Protein AF-A0A8J8MHH8-F1 (afdb_monomer)

Secondary structure (DSSP, 8-state):
--HHHHHHHHHHHHHHHHHHHHHHHHHHHHHHHHHHHHHHHHHHH-BGGGT--SSS-HHHHHHHHHHHHHHHTT--BSS-B---GGGGHHHHHHHHHHTTTTTTT----HHHHHHHHHHHHHHHHHHHHHHTT--EEEETTEEEB---HHHHHHHHHHHHHHHHHHHHHSPPSS---HHHHHHHHHHHHHHHHHHHHHHHHHHHH-GGGTT-HHHHHHHHHHHHHHHHHHHHHHHTTPPEEE-HHHHHHHHHTT--TT-GGGHHHHHHHHHHHHHHHHHHHHTS--STTHHHHHHHHHHHHHHHHHHHHHHH-EEEEEETTTEEEEEEES-HHHHHHHHHHHHHHHHHHHHHHHHHHHHHT-

Sequence (362 aa):
MNKKNNGVWVDGIQSALVAFLIMLGISLVLSIAINFSIYERFNELMSGTLGDYKGANISSILKITIMIFNMSLFNAVGELRLGIIALAAVPGIALWISNKRVNDNGILNIYKLKVYGITAIVLAILQFLISFITKGELVEGLNINFASLRNGISTMIIIYLLQLFVLMNTKSKGKTFDGIKAFRHTYRTLAIIGAVIGILAMVFGLQSLHDEIILLLFVIIFALPNVVVYSFYYMSGLTMAFNEELRGGLNYLGIDPTFQNMVYVRYGAVLVFVIVLVIFTLRMKKDDYFYINTFIYSVVTGIFFGVLGYCSSIYMTNIPAVGNIEFRVSHYFLSGFIPFAGIWLIAIIYYFVKRMKTIIQQ

Nearest PDB structures (foldseek):
  8u5q-assembly1_C  TM=2.136E-01  e=4.762E-01  Homo sapiens
  8u5c-assembly1_F  TM=2.080E-01  e=4.272E+00  Homo sapiens

Structure (mmCIF, N/CA/C/O backbone):
data_AF-A0A8J8MHH8-F1
#
_entry.id   AF-A0A8J8MHH8-F1
#
loop_
_atom_site.group_PDB
_atom_site.id
_atom_site.type_symbol
_atom_site.label_atom_id
_atom_site.label_alt_id
_atom_site.label_comp_id
_atom_site.label_asym_id
_atom_site.label_entity_id
_atom_site.label_seq_id
_atom_site.pdbx_PDB_ins_code
_atom_site.Cartn_x
_atom_site.Cartn_y
_atom_site.Cartn_z
_atom_site.occupancy
_atom_site.B_iso_or_equiv
_atom_site.auth_seq_id
_atom_site.auth_comp_id
_atom_site.auth_asym_id
_atom_site.auth_atom_id
_atom_site.pdbx_PDB_model_num
ATOM 1 N N . MET A 1 1 ? 19.729 13.449 31.110 1.00 42.78 1 MET A N 1
ATOM 2 C CA . MET A 1 1 ? 19.474 12.905 29.752 1.00 42.78 1 MET A CA 1
ATOM 3 C C . MET A 1 1 ? 18.677 11.610 29.859 1.00 42.78 1 MET A C 1
ATOM 5 O O . MET A 1 1 ? 19.026 10.741 30.644 1.00 42.78 1 MET A O 1
ATOM 9 N N . ASN A 1 2 ? 17.542 11.528 29.166 1.00 41.50 2 ASN A N 1
ATOM 10 C CA . ASN A 1 2 ? 16.430 10.638 29.508 1.00 41.50 2 ASN A CA 1
ATOM 11 C C . ASN A 1 2 ? 16.587 9.238 28.861 1.00 41.50 2 ASN A C 1
ATOM 13 O O . ASN A 1 2 ? 16.365 9.096 27.658 1.00 41.50 2 ASN A O 1
ATOM 17 N N . LYS A 1 3 ? 16.941 8.201 29.645 1.00 49.38 3 LYS A N 1
ATOM 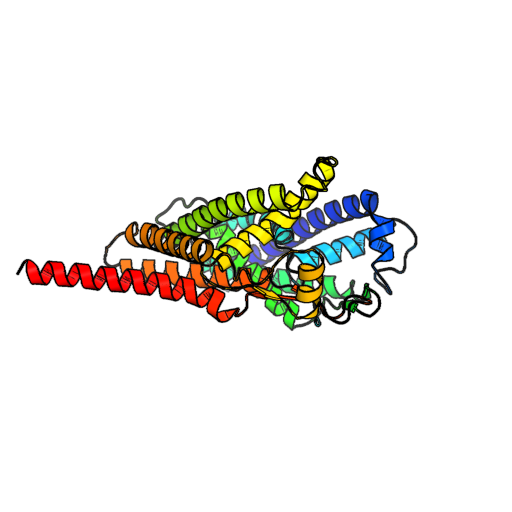18 C CA . LYS A 1 3 ? 17.193 6.804 29.191 1.00 49.38 3 LYS A CA 1
ATOM 19 C C . LYS A 1 3 ? 16.107 6.230 28.262 1.00 49.38 3 LYS A C 1
ATOM 21 O O . LYS A 1 3 ? 16.411 5.428 27.387 1.00 49.38 3 LYS A O 1
ATOM 26 N N . LYS A 1 4 ? 14.850 6.664 28.416 1.00 55.50 4 LYS A N 1
ATOM 27 C CA . LYS A 1 4 ? 13.703 6.193 27.619 1.00 55.50 4 LYS A CA 1
ATOM 28 C C . LYS A 1 4 ? 13.678 6.738 26.182 1.00 55.50 4 LYS A C 1
ATOM 30 O O . LYS A 1 4 ? 13.173 6.056 25.298 1.00 55.50 4 LYS A O 1
ATOM 35 N N . ASN A 1 5 ? 14.231 7.932 25.938 1.00 57.47 5 ASN A N 1
ATOM 36 C CA . ASN A 1 5 ? 14.318 8.509 24.589 1.00 57.47 5 ASN A CA 1
ATOM 37 C C . ASN A 1 5 ? 15.441 7.866 23.769 1.00 57.47 5 ASN A C 1
ATOM 39 O O . ASN A 1 5 ? 15.248 7.636 22.580 1.00 57.47 5 ASN A O 1
ATOM 43 N N . ASN A 1 6 ? 16.571 7.512 24.392 1.00 67.69 6 ASN A N 1
ATOM 44 C CA . ASN A 1 6 ? 17.679 6.858 23.687 1.00 67.69 6 ASN A CA 1
ATOM 45 C C . ASN A 1 6 ? 17.259 5.505 23.091 1.00 67.69 6 ASN A C 1
ATOM 47 O O . ASN A 1 6 ? 17.650 5.192 21.973 1.00 67.69 6 ASN A O 1
ATOM 51 N N . GLY A 1 7 ? 16.392 4.753 23.778 1.00 81.38 7 GLY A N 1
ATOM 52 C CA . GLY A 1 7 ? 15.859 3.491 23.254 1.00 81.38 7 GLY A CA 1
ATOM 53 C C . GLY A 1 7 ? 14.978 3.645 22.008 1.00 81.38 7 GLY A C 1
ATOM 54 O O . GLY A 1 7 ? 14.895 2.720 21.218 1.00 81.38 7 GLY A O 1
ATOM 55 N N . VAL A 1 8 ? 14.331 4.797 21.789 1.00 86.56 8 VAL A N 1
ATOM 56 C CA . VAL A 1 8 ? 13.531 5.035 20.567 1.00 86.56 8 VAL A CA 1
ATOM 57 C C . VAL A 1 8 ? 14.451 5.218 19.356 1.00 86.56 8 VAL A C 1
ATOM 59 O O . VAL A 1 8 ? 14.192 4.669 18.287 1.00 86.56 8 VAL A O 1
ATOM 62 N N . TRP A 1 9 ? 15.526 5.992 19.531 1.00 89.00 9 TRP A N 1
ATOM 63 C CA . TRP A 1 9 ? 16.505 6.268 18.479 1.00 89.00 9 TRP A CA 1
ATOM 64 C C . TRP A 1 9 ? 17.287 5.021 18.089 1.00 89.00 9 TRP A C 1
ATOM 66 O O . TRP A 1 9 ? 17.391 4.728 16.902 1.00 89.00 9 TRP A O 1
ATOM 76 N N . VAL A 1 10 ? 17.792 4.279 19.078 1.00 89.62 10 VAL A N 1
ATOM 77 C CA . VAL A 1 10 ? 18.558 3.050 18.840 1.00 89.62 10 VAL A CA 1
ATOM 78 C C . VAL A 1 10 ? 17.706 2.027 18.093 1.00 89.62 10 VAL A C 1
ATOM 80 O O . VAL A 1 10 ? 18.121 1.564 17.034 1.00 89.62 10 VAL A O 1
ATOM 83 N N . ASP A 1 11 ? 16.488 1.754 18.569 1.00 89.75 11 ASP A N 1
ATOM 84 C CA . ASP A 1 11 ? 15.609 0.768 17.937 1.00 89.75 11 ASP A CA 1
ATOM 85 C C . ASP A 1 11 ? 15.183 1.197 16.527 1.00 89.75 11 ASP A C 1
ATOM 87 O O . ASP A 1 11 ? 15.119 0.362 15.624 1.00 89.75 11 ASP A O 1
ATOM 91 N N . GLY A 1 12 ? 14.930 2.493 16.311 1.00 90.44 12 GLY A N 1
ATOM 92 C CA . GLY A 1 12 ? 14.567 3.028 14.996 1.00 90.44 12 GLY A CA 1
ATOM 93 C C . GLY A 1 12 ? 15.710 2.958 13.982 1.00 90.44 12 GLY A C 1
ATOM 94 O O . GLY A 1 12 ? 15.514 2.499 12.859 1.00 90.44 12 GLY A O 1
ATOM 95 N N . ILE A 1 13 ? 16.921 3.358 14.381 1.00 93.38 13 ILE A N 1
ATOM 96 C CA . ILE A 1 13 ? 18.111 3.291 13.520 1.00 93.38 13 ILE A CA 1
ATOM 97 C C . ILE A 1 13 ? 18.466 1.832 13.221 1.00 93.38 13 ILE A C 1
ATOM 99 O O . ILE A 1 13 ? 18.698 1.482 12.066 1.00 93.38 13 ILE A O 1
ATOM 103 N N . GLN A 1 14 ? 18.463 0.965 14.237 1.00 93.00 14 GLN A N 1
ATOM 104 C CA . GLN A 1 14 ? 18.756 -0.454 14.057 1.00 93.00 14 GLN A CA 1
ATOM 105 C C . GLN A 1 14 ? 17.748 -1.112 13.109 1.00 93.00 14 GLN A C 1
ATOM 107 O O . GLN A 1 14 ? 18.149 -1.830 12.193 1.00 93.00 14 GLN A O 1
ATOM 112 N N . SER A 1 15 ? 16.454 -0.836 13.290 1.00 92.38 15 SER A N 1
ATOM 113 C CA . SER A 1 15 ? 15.401 -1.352 12.411 1.00 92.38 15 SER A CA 1
ATOM 114 C C . SER A 1 15 ? 15.599 -0.888 10.967 1.00 92.38 15 SER A C 1
ATOM 116 O O . SER A 1 15 ? 15.501 -1.702 10.050 1.00 92.38 15 SER A O 1
ATOM 118 N N . ALA A 1 16 ? 15.947 0.387 10.760 1.00 93.38 16 ALA A N 1
ATOM 119 C CA . ALA A 1 16 ? 16.202 0.934 9.430 1.00 93.38 16 ALA A CA 1
ATOM 120 C C . ALA A 1 16 ? 17.406 0.279 8.747 1.00 93.38 16 ALA A C 1
ATOM 122 O O . ALA A 1 16 ? 17.300 -0.115 7.590 1.00 93.38 16 ALA A O 1
ATOM 123 N N . LEU A 1 17 ? 18.529 0.129 9.455 1.00 93.88 17 LEU A N 1
ATOM 124 C CA . LEU A 1 17 ? 19.742 -0.483 8.906 1.00 93.88 17 LEU A CA 1
ATOM 125 C C . LEU A 1 17 ? 19.517 -1.953 8.539 1.00 93.88 17 LEU A C 1
ATOM 127 O O . LEU A 1 17 ? 19.909 -2.386 7.458 1.00 93.88 17 LEU A O 1
ATOM 131 N N . VAL A 1 18 ? 18.843 -2.714 9.406 1.00 93.88 18 VAL A N 1
ATOM 132 C CA . VAL A 1 18 ? 18.508 -4.117 9.128 1.00 93.88 18 VAL A CA 1
ATOM 133 C C . VAL A 1 18 ? 17.562 -4.221 7.932 1.00 93.88 18 VAL A C 1
ATOM 135 O O . VAL A 1 18 ? 17.813 -5.019 7.031 1.00 93.88 18 VAL A O 1
ATOM 138 N N . ALA A 1 19 ? 16.505 -3.404 7.883 1.00 93.25 19 ALA A N 1
ATOM 139 C CA . ALA A 1 19 ? 15.579 -3.395 6.754 1.00 93.25 19 ALA A CA 1
ATOM 140 C C . ALA A 1 19 ? 16.288 -3.021 5.445 1.00 93.25 19 ALA A C 1
ATOM 142 O O . ALA A 1 19 ? 16.108 -3.706 4.443 1.00 93.25 19 ALA A O 1
ATOM 143 N N . PHE A 1 20 ? 17.142 -1.997 5.465 1.00 93.44 20 PHE A N 1
ATOM 144 C CA . PHE A 1 20 ? 17.933 -1.570 4.314 1.00 93.44 20 PHE A CA 1
ATOM 145 C C . PHE A 1 20 ? 18.810 -2.706 3.768 1.00 93.44 20 PHE A C 1
ATOM 147 O O . PHE A 1 20 ? 18.768 -2.989 2.573 1.00 93.44 20 PHE A O 1
ATOM 154 N N . LEU A 1 21 ? 19.537 -3.416 4.639 1.00 93.69 21 LEU A N 1
ATOM 155 C CA . LEU A 1 21 ? 20.370 -4.557 4.240 1.00 93.69 21 LEU A CA 1
ATOM 156 C C . LEU A 1 21 ? 19.548 -5.710 3.652 1.00 93.69 21 LEU A C 1
ATOM 158 O O . LEU A 1 21 ? 19.946 -6.290 2.643 1.00 93.69 21 LEU A O 1
ATOM 162 N N . ILE A 1 22 ? 18.391 -6.031 4.241 1.00 92.69 22 ILE A N 1
ATOM 163 C CA . ILE A 1 22 ? 17.503 -7.080 3.716 1.00 92.69 22 ILE A CA 1
ATOM 164 C C . ILE A 1 22 ? 16.953 -6.679 2.345 1.00 92.69 22 ILE A C 1
ATOM 166 O O . ILE A 1 22 ? 16.981 -7.481 1.414 1.00 92.69 22 ILE A O 1
ATOM 170 N N . MET A 1 23 ? 16.476 -5.442 2.202 1.00 92.31 23 MET A N 1
ATOM 171 C CA . MET A 1 23 ? 15.957 -4.935 0.933 1.00 92.31 23 MET A CA 1
ATOM 172 C C . MET A 1 23 ? 17.043 -4.935 -0.156 1.00 92.31 23 MET A C 1
ATOM 174 O O . MET A 1 23 ? 16.757 -5.326 -1.289 1.00 92.31 23 MET A O 1
ATOM 178 N N . LEU A 1 24 ? 18.284 -4.556 0.178 1.00 89.31 24 LEU A N 1
ATOM 179 C CA . LEU A 1 24 ? 19.423 -4.648 -0.738 1.00 89.31 24 LEU A CA 1
ATOM 180 C C . LEU A 1 24 ? 19.718 -6.094 -1.129 1.00 89.31 24 LEU A C 1
ATOM 182 O O . LEU A 1 24 ? 19.875 -6.373 -2.312 1.00 89.31 24 LEU A O 1
ATOM 186 N N . GLY A 1 25 ? 19.744 -7.015 -0.163 1.00 90.81 25 GLY A N 1
ATOM 187 C CA . GLY A 1 25 ? 19.973 -8.436 -0.420 1.00 90.81 25 GLY A CA 1
ATOM 188 C C . GLY A 1 25 ? 18.921 -9.044 -1.350 1.00 90.81 25 GLY A C 1
ATOM 189 O O . GLY A 1 25 ? 19.273 -9.692 -2.330 1.00 90.81 25 GLY A O 1
ATOM 190 N N . ILE A 1 26 ? 17.633 -8.783 -1.100 1.00 89.75 26 ILE A 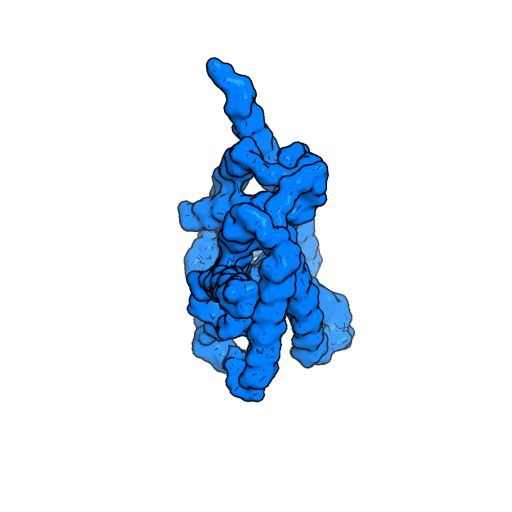N 1
ATOM 191 C CA . ILE A 1 26 ? 16.539 -9.255 -1.965 1.00 89.75 26 ILE A CA 1
ATOM 192 C C . ILE A 1 26 ? 16.663 -8.650 -3.370 1.00 89.75 26 ILE A C 1
ATOM 194 O O . ILE A 1 26 ? 16.557 -9.369 -4.362 1.00 89.75 26 ILE A O 1
ATOM 198 N N . SER A 1 27 ? 16.925 -7.344 -3.463 1.00 88.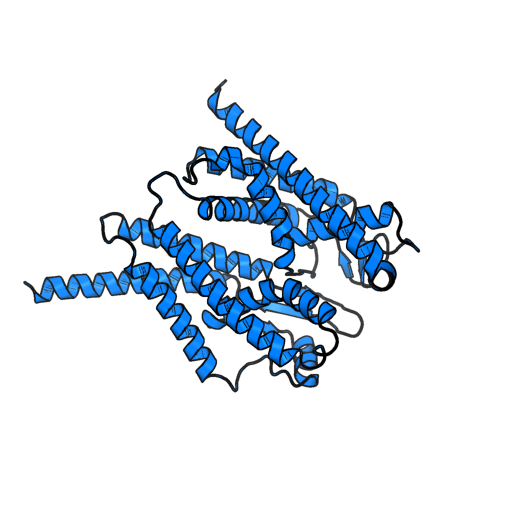88 27 SER A N 1
ATOM 199 C CA . SER A 1 27 ? 17.072 -6.657 -4.753 1.00 88.88 27 SER A CA 1
ATOM 200 C C . SER A 1 27 ? 18.282 -7.172 -5.537 1.00 88.88 27 SER A C 1
ATOM 202 O O . SER A 1 27 ? 18.212 -7.282 -6.758 1.00 88.88 27 SER A O 1
ATOM 204 N N . LEU A 1 28 ? 19.364 -7.540 -4.846 1.00 88.19 28 LEU A N 1
ATOM 205 C CA . LEU A 1 28 ? 20.562 -8.120 -5.445 1.00 88.19 28 LEU A CA 1
ATOM 206 C C . LEU A 1 28 ? 20.286 -9.514 -6.010 1.00 88.19 28 LEU A C 1
ATOM 208 O O . LEU A 1 28 ? 20.672 -9.800 -7.137 1.00 88.19 28 LEU A O 1
ATOM 212 N N . VAL A 1 29 ? 19.576 -10.364 -5.265 1.00 87.06 29 VAL A N 1
ATOM 213 C CA . VAL A 1 29 ? 19.181 -11.699 -5.742 1.00 87.06 29 VAL A CA 1
ATOM 214 C C . VAL A 1 29 ? 18.281 -11.596 -6.977 1.00 87.06 29 VAL A C 1
ATOM 216 O O . VAL A 1 29 ? 18.510 -12.300 -7.960 1.00 87.06 29 VAL A O 1
ATOM 219 N N . LEU A 1 30 ? 17.298 -10.688 -6.964 1.00 83.44 30 LEU A N 1
ATOM 220 C CA . LEU A 1 30 ? 16.436 -10.440 -8.126 1.00 83.44 30 LEU A CA 1
ATOM 221 C C . LEU A 1 30 ? 17.232 -9.899 -9.316 1.00 83.44 30 LEU A C 1
ATOM 223 O O . LEU A 1 30 ? 17.026 -10.345 -10.442 1.00 83.44 30 LEU A O 1
ATOM 227 N N . SER A 1 31 ? 18.169 -8.983 -9.064 1.00 82.62 31 SER A N 1
ATOM 228 C CA . SER A 1 31 ? 19.067 -8.446 -10.085 1.00 82.62 31 SER A CA 1
ATOM 229 C C . SER A 1 31 ? 19.888 -9.549 -10.747 1.00 82.62 31 SER A C 1
ATOM 231 O O . SER A 1 31 ? 19.920 -9.628 -11.970 1.00 82.62 31 SER A O 1
ATOM 233 N N . ILE A 1 32 ? 20.481 -10.453 -9.961 1.00 82.00 32 ILE A N 1
ATOM 234 C CA . ILE A 1 32 ? 21.238 -11.601 -10.472 1.00 82.00 32 ILE A CA 1
ATOM 235 C C . ILE A 1 32 ? 20.353 -12.483 -11.365 1.00 82.00 32 ILE A C 1
ATOM 237 O O . ILE A 1 32 ? 20.761 -12.831 -12.470 1.00 82.00 32 ILE A O 1
ATOM 241 N N . ALA A 1 33 ? 19.130 -12.800 -10.931 1.00 78.44 33 ALA A N 1
ATOM 242 C CA . ALA A 1 33 ? 18.202 -13.616 -11.716 1.00 78.44 33 ALA A CA 1
ATOM 243 C C . ALA A 1 33 ? 17.813 -12.954 -13.052 1.00 78.44 33 ALA A C 1
ATOM 245 O O . ALA A 1 33 ? 17.805 -13.621 -14.088 1.00 78.44 33 ALA A O 1
ATOM 246 N N . ILE A 1 34 ? 17.540 -11.643 -13.043 1.00 72.06 34 ILE A N 1
ATOM 247 C CA . ILE A 1 34 ? 17.229 -10.863 -14.253 1.00 72.06 34 ILE A CA 1
ATOM 248 C C . ILE A 1 34 ? 18.432 -10.842 -15.198 1.00 72.06 34 ILE A C 1
ATOM 250 O O . ILE A 1 34 ? 18.277 -11.060 -16.398 1.00 72.06 34 ILE A O 1
ATOM 254 N N . ASN A 1 35 ? 19.632 -10.640 -14.655 1.00 70.06 35 ASN A N 1
ATOM 255 C CA . ASN A 1 35 ? 20.864 -10.545 -15.429 1.00 70.06 35 ASN A CA 1
ATOM 256 C C . ASN A 1 35 ? 21.248 -11.889 -16.084 1.00 70.06 35 ASN A C 1
ATOM 258 O O . ASN A 1 35 ? 21.706 -11.923 -17.217 1.00 70.06 35 ASN A O 1
ATOM 262 N N . PHE A 1 36 ? 20.990 -13.023 -15.431 1.00 70.88 36 PHE A N 1
ATOM 263 C CA . PHE A 1 36 ? 21.234 -14.328 -16.059 1.00 70.88 36 PHE A CA 1
ATOM 264 C C . PHE A 1 36 ? 20.159 -14.753 -17.068 1.00 70.88 36 PHE A C 1
ATOM 266 O O . PHE A 1 36 ? 20.453 -15.564 -17.940 1.00 70.88 36 PHE A O 1
ATOM 273 N N . SER A 1 37 ? 18.934 -14.229 -16.963 1.00 65.69 37 SER A N 1
ATOM 274 C CA . SER A 1 37 ? 17.791 -14.752 -17.730 1.00 65.69 37 SER A CA 1
ATOM 275 C C . SER A 1 37 ? 17.345 -13.856 -18.890 1.00 65.69 37 SER A C 1
ATOM 277 O O . SER A 1 37 ? 16.822 -14.364 -19.876 1.00 65.69 37 SER A O 1
ATOM 279 N N . ILE A 1 38 ? 17.474 -12.526 -18.771 1.00 60.69 38 ILE A N 1
ATOM 280 C CA . ILE A 1 38 ? 16.838 -11.555 -19.690 1.00 60.69 38 ILE A CA 1
ATOM 281 C C . ILE A 1 38 ? 17.775 -10.362 -19.991 1.00 60.69 38 ILE A C 1
ATOM 283 O O . ILE A 1 38 ? 17.328 -9.315 -20.447 1.00 60.69 38 ILE A O 1
ATOM 287 N N . TYR A 1 39 ? 19.086 -10.483 -19.747 1.00 62.28 39 TYR A N 1
ATOM 288 C CA . TYR A 1 39 ? 20.019 -9.352 -19.857 1.00 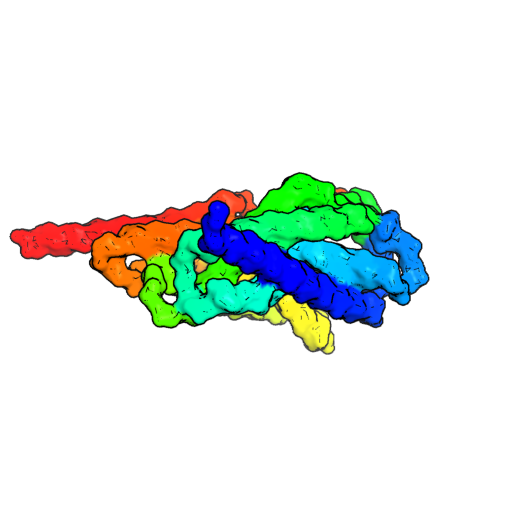62.28 39 TYR A CA 1
ATOM 289 C C . TYR A 1 39 ? 20.017 -8.668 -21.227 1.00 62.28 39 TYR A C 1
ATOM 291 O O . TYR A 1 39 ? 19.914 -7.448 -21.268 1.00 62.28 39 TYR A O 1
ATOM 299 N N . GLU A 1 40 ? 20.071 -9.419 -22.330 1.00 58.56 40 GLU A N 1
ATOM 300 C CA . GLU A 1 40 ? 20.101 -8.834 -23.681 1.00 58.56 40 GLU A CA 1
ATOM 301 C C . GLU A 1 40 ? 18.863 -7.967 -23.950 1.00 58.56 40 GLU A C 1
ATOM 303 O O . GLU A 1 40 ? 19.001 -6.789 -24.269 1.00 58.56 40 GLU A O 1
ATOM 308 N N . ARG A 1 41 ? 17.661 -8.486 -23.665 1.00 55.50 41 ARG A N 1
ATOM 309 C CA . ARG A 1 41 ? 16.400 -7.737 -23.814 1.00 55.50 41 ARG A CA 1
ATOM 310 C C . ARG A 1 41 ? 16.272 -6.565 -22.839 1.00 55.50 41 ARG A C 1
ATOM 312 O O . ARG A 1 41 ? 15.640 -5.566 -23.154 1.00 55.50 41 ARG A O 1
ATOM 319 N N . PHE A 1 42 ? 16.826 -6.686 -21.633 1.00 57.78 42 PHE A N 1
ATOM 320 C CA . PHE A 1 42 ? 16.784 -5.617 -20.633 1.00 57.78 42 PHE A CA 1
ATOM 321 C C . PHE A 1 42 ? 17.749 -4.474 -20.980 1.00 57.78 42 PHE A C 1
ATOM 323 O O . PHE A 1 42 ? 17.462 -3.311 -20.716 1.00 57.78 42 PHE A O 1
ATOM 330 N N . ASN A 1 43 ? 18.884 -4.803 -21.593 1.00 59.00 43 ASN A N 1
ATOM 331 C CA . ASN A 1 43 ? 19.903 -3.847 -22.003 1.00 59.00 43 ASN A CA 1
ATOM 332 C C . ASN A 1 43 ? 19.532 -3.130 -23.310 1.00 59.00 43 ASN A C 1
ATOM 334 O O . ASN A 1 43 ? 19.828 -1.953 -23.448 1.00 59.00 43 ASN A O 1
ATOM 338 N N . GLU A 1 44 ? 18.821 -3.804 -24.221 1.00 58.03 44 GLU A N 1
ATOM 339 C CA . GLU A 1 44 ? 18.190 -3.181 -25.398 1.00 58.03 44 GLU A CA 1
ATOM 340 C C . GLU A 1 44 ? 17.181 -2.087 -25.025 1.00 58.03 44 GLU A C 1
ATOM 342 O O . GLU A 1 44 ? 16.955 -1.164 -25.803 1.00 58.03 44 GLU A O 1
ATOM 347 N N . LEU A 1 45 ? 16.582 -2.178 -23.833 1.00 53.88 45 LEU A N 1
ATOM 348 C CA . LEU A 1 45 ? 15.623 -1.192 -23.351 1.00 53.88 45 LEU A CA 1
ATOM 349 C C . LEU A 1 45 ? 16.291 0.026 -22.701 1.00 53.88 45 LEU A C 1
ATOM 351 O O . LEU A 1 45 ? 15.674 1.077 -22.726 1.00 53.88 45 LEU A O 1
ATOM 355 N N . MET A 1 46 ? 17.516 -0.065 -22.163 1.00 56.69 46 MET A N 1
ATOM 356 C CA . MET A 1 46 ? 18.156 1.011 -21.382 1.00 56.69 46 MET A CA 1
ATOM 357 C C . MET A 1 46 ? 19.210 1.802 -22.176 1.00 56.69 46 MET A C 1
ATOM 359 O O . MET A 1 46 ? 19.991 1.224 -22.926 1.00 56.69 46 MET A O 1
ATOM 363 N N . SER A 1 47 ? 19.321 3.116 -21.941 1.00 56.47 47 SER A N 1
ATOM 364 C CA . SER A 1 47 ? 20.323 3.996 -22.575 1.00 56.47 47 SER A CA 1
ATOM 365 C C . SER A 1 47 ? 21.116 4.838 -21.552 1.00 56.47 47 SER A C 1
ATOM 367 O O . SER A 1 47 ? 20.823 4.895 -20.352 1.00 56.47 47 SER A O 1
ATOM 369 N N . GLY A 1 48 ? 22.219 5.453 -21.992 1.00 54.88 48 GLY A N 1
ATOM 370 C CA . GLY A 1 48 ? 23.100 6.260 -21.135 1.00 54.88 48 GLY A CA 1
ATOM 371 C C . GLY A 1 48 ? 23.765 5.462 -20.003 1.00 54.88 48 GLY A C 1
ATOM 372 O O . GLY A 1 48 ? 24.062 4.277 -20.137 1.00 54.88 48 GLY A O 1
ATOM 373 N N . THR A 1 49 ? 23.961 6.080 -18.833 1.00 52.78 49 THR A N 1
ATOM 374 C CA . THR A 1 49 ? 24.598 5.440 -17.663 1.00 52.78 49 THR A CA 1
ATOM 375 C C . THR A 1 49 ? 23.858 4.202 -17.143 1.00 52.78 49 THR A C 1
ATOM 377 O O . THR A 1 49 ? 24.427 3.487 -16.320 1.00 52.78 49 THR A O 1
ATOM 380 N N . LEU A 1 50 ? 22.628 3.914 -17.581 1.00 53.66 50 LEU A N 1
ATOM 381 C CA . LEU A 1 50 ? 21.917 2.671 -17.262 1.00 53.66 50 LEU A CA 1
ATOM 382 C C . LEU A 1 50 ? 22.216 1.539 -18.268 1.00 53.66 50 LEU A C 1
ATOM 384 O O . LEU A 1 50 ? 22.313 0.395 -17.829 1.00 53.66 50 LEU A O 1
ATOM 388 N N . GLY A 1 51 ? 22.442 1.849 -19.553 1.00 51.41 51 GLY A N 1
ATOM 389 C CA . GLY A 1 51 ? 22.655 0.878 -20.646 1.00 51.41 51 GLY A CA 1
ATOM 390 C C . GLY A 1 51 ? 24.095 0.731 -21.170 1.00 51.41 51 GLY A C 1
ATOM 391 O O . GLY A 1 51 ? 24.356 -0.099 -22.033 1.00 51.41 51 GLY A O 1
ATOM 392 N N . ASP A 1 52 ? 25.056 1.501 -20.651 1.00 55.59 52 ASP A N 1
ATOM 393 C CA . ASP A 1 52 ? 26.416 1.640 -21.221 1.00 55.59 52 ASP A CA 1
ATOM 394 C C . ASP A 1 52 ? 27.332 0.393 -21.181 1.00 55.59 52 ASP A C 1
ATOM 396 O O . ASP A 1 52 ? 28.524 0.471 -21.482 1.00 55.59 52 ASP A O 1
ATOM 400 N N . TYR A 1 53 ? 26.825 -0.778 -20.793 1.00 55.59 53 TYR A N 1
ATOM 401 C CA . TYR A 1 53 ? 27.634 -1.991 -20.684 1.00 55.59 53 TYR A CA 1
ATOM 402 C C . TYR A 1 53 ? 27.138 -3.063 -21.639 1.00 55.59 53 TYR A C 1
ATOM 404 O O . TYR A 1 53 ? 25.954 -3.354 -21.670 1.00 55.59 53 TYR A O 1
ATOM 412 N N . LYS A 1 54 ? 28.055 -3.676 -22.392 1.00 52.09 54 LYS A N 1
ATOM 413 C CA . LYS A 1 54 ? 27.799 -4.866 -23.211 1.00 52.09 54 LYS A CA 1
ATOM 414 C C . LYS A 1 54 ? 28.236 -6.108 -22.425 1.00 52.09 54 LYS A C 1
ATOM 416 O O . LYS A 1 54 ? 29.414 -6.447 -22.420 1.00 52.09 54 LYS A O 1
ATOM 421 N N . GLY A 1 55 ? 27.306 -6.742 -21.717 1.00 54.81 55 GLY A N 1
ATOM 422 C CA . GLY A 1 55 ? 27.492 -7.994 -20.974 1.00 54.81 55 GLY A CA 1
ATOM 423 C C . GLY A 1 55 ? 27.120 -7.929 -19.484 1.00 54.81 55 GLY A C 1
ATOM 424 O O . GLY A 1 55 ? 27.299 -6.906 -18.818 1.00 54.81 55 GLY A O 1
ATOM 425 N N . ALA A 1 56 ? 26.651 -9.062 -18.952 1.00 59.41 56 ALA A N 1
ATOM 426 C CA . ALA A 1 56 ? 26.373 -9.273 -17.533 1.00 59.41 56 ALA A CA 1
ATOM 427 C C . ALA A 1 56 ? 27.641 -9.057 -16.684 1.00 59.41 56 ALA A C 1
ATOM 429 O O . ALA A 1 56 ? 28.499 -9.932 -16.578 1.00 59.41 56 ALA A O 1
ATOM 430 N N . ASN A 1 57 ? 27.790 -7.874 -16.087 1.00 68.94 57 ASN A N 1
ATOM 431 C CA . ASN A 1 57 ? 28.946 -7.517 -15.260 1.00 68.94 57 ASN A CA 1
ATOM 432 C C . ASN A 1 57 ? 28.526 -6.984 -13.878 1.00 68.94 57 ASN A C 1
ATOM 434 O O . ASN A 1 57 ? 27.374 -6.605 -13.660 1.00 68.94 57 ASN A O 1
ATOM 438 N N . ILE A 1 58 ? 29.469 -6.921 -12.931 1.00 70.50 58 ILE A N 1
ATOM 439 C CA . ILE A 1 58 ? 29.209 -6.484 -11.543 1.00 70.50 58 ILE A CA 1
ATOM 440 C C . ILE A 1 58 ? 28.554 -5.089 -11.495 1.00 70.50 58 ILE A C 1
ATOM 442 O O . ILE A 1 58 ? 27.656 -4.854 -10.689 1.00 70.50 58 ILE A O 1
ATOM 446 N N . SER A 1 59 ? 28.948 -4.182 -12.395 1.00 70.19 59 SER A N 1
ATOM 447 C CA . SER A 1 59 ? 28.371 -2.833 -12.508 1.00 70.19 59 SER A CA 1
ATOM 448 C C . SER A 1 59 ? 26.883 -2.869 -12.890 1.00 70.19 59 SER A C 1
ATOM 450 O O . SER A 1 59 ? 26.063 -2.210 -12.249 1.00 70.19 59 SER A O 1
ATOM 452 N N . SER A 1 60 ? 26.504 -3.696 -13.870 1.00 70.00 60 SER A N 1
ATOM 453 C CA . SER A 1 60 ? 25.111 -3.892 -14.293 1.00 70.00 60 SER A CA 1
ATOM 454 C C . SER A 1 60 ? 24.259 -4.523 -13.188 1.00 70.00 60 SER A C 1
ATOM 456 O O . SER A 1 60 ? 23.158 -4.049 -12.916 1.00 70.00 60 SER A O 1
ATOM 458 N N . ILE A 1 61 ? 24.798 -5.514 -12.465 1.00 75.50 61 ILE A N 1
ATOM 459 C CA . ILE A 1 61 ? 24.120 -6.149 -11.328 1.00 75.50 61 ILE A CA 1
ATOM 460 C C . ILE A 1 61 ? 23.835 -5.113 -10.236 1.00 75.50 61 ILE A C 1
ATOM 462 O O . ILE A 1 61 ? 22.716 -5.055 -9.721 1.00 75.50 61 ILE A O 1
ATOM 466 N N . LEU A 1 62 ? 24.807 -4.264 -9.895 1.00 76.38 62 LEU A N 1
ATOM 467 C CA . LEU A 1 62 ? 24.627 -3.208 -8.896 1.00 76.38 62 LEU A CA 1
ATOM 468 C C . LEU A 1 62 ? 23.589 -2.166 -9.336 1.00 76.38 62 LEU A C 1
ATOM 470 O O . LEU A 1 62 ? 22.739 -1.779 -8.535 1.00 76.38 62 LEU A O 1
ATOM 474 N N . LYS A 1 63 ? 23.590 -1.751 -10.606 1.00 73.12 63 LYS A N 1
ATOM 475 C CA . LYS A 1 63 ? 22.612 -0.782 -11.129 1.00 73.12 63 LYS A CA 1
ATOM 476 C C . LYS A 1 63 ? 21.192 -1.334 -11.145 1.00 73.12 63 LYS A C 1
ATOM 478 O O . LYS A 1 63 ? 20.293 -0.675 -10.628 1.00 73.12 63 LYS A O 1
ATOM 483 N N . ILE A 1 64 ? 20.997 -2.556 -11.644 1.00 76.06 64 ILE A N 1
ATOM 484 C CA . ILE A 1 64 ? 19.691 -3.233 -11.633 1.00 76.06 64 ILE A CA 1
ATOM 485 C C . ILE A 1 64 ? 19.217 -3.439 -10.187 1.00 76.06 64 ILE A C 1
ATOM 487 O O . ILE A 1 64 ? 18.048 -3.209 -9.888 1.00 76.06 64 ILE A O 1
ATOM 491 N N . THR A 1 65 ? 20.122 -3.769 -9.258 1.00 83.31 65 THR A N 1
ATOM 492 C CA . THR A 1 65 ? 19.802 -3.872 -7.821 1.00 83.31 65 THR A CA 1
ATOM 493 C C . THR A 1 65 ? 19.228 -2.562 -7.294 1.00 83.31 65 THR A C 1
ATOM 495 O O . THR A 1 65 ? 18.150 -2.555 -6.707 1.00 83.31 65 THR A O 1
ATOM 498 N N . ILE A 1 66 ? 19.923 -1.444 -7.517 1.00 79.44 66 ILE A N 1
ATOM 499 C CA . ILE A 1 66 ? 19.492 -0.129 -7.027 1.00 79.44 66 ILE A CA 1
ATOM 500 C C . ILE A 1 66 ? 18.212 0.333 -7.744 1.00 79.44 66 ILE A C 1
ATOM 502 O O . ILE A 1 66 ? 17.371 0.996 -7.134 1.00 79.44 66 ILE A O 1
ATOM 506 N N . MET A 1 67 ? 18.015 -0.046 -9.007 1.00 77.81 67 MET A N 1
ATOM 507 C CA . MET A 1 67 ? 16.787 0.225 -9.751 1.00 77.81 67 MET A CA 1
ATOM 508 C C . MET A 1 67 ? 15.588 -0.532 -9.160 1.00 77.81 67 MET A C 1
ATOM 510 O O . MET A 1 67 ? 14.587 0.100 -8.831 1.00 77.81 67 MET A O 1
ATOM 514 N N . ILE A 1 68 ? 15.702 -1.848 -8.937 1.00 80.50 68 ILE A N 1
ATOM 515 C CA . ILE A 1 68 ? 14.673 -2.669 -8.268 1.00 80.50 68 ILE A CA 1
ATOM 516 C C . ILE A 1 68 ? 14.363 -2.096 -6.886 1.00 80.50 68 ILE A C 1
ATOM 518 O O . ILE A 1 68 ? 13.202 -1.933 -6.514 1.00 80.50 68 ILE A O 1
ATOM 522 N N . PHE A 1 69 ? 15.408 -1.732 -6.148 1.00 82.44 69 PHE A N 1
ATOM 523 C CA . PHE A 1 69 ? 15.307 -1.136 -4.826 1.00 82.44 69 PHE A CA 1
ATOM 524 C C . PHE A 1 69 ? 14.506 0.177 -4.852 1.00 82.44 69 PHE A C 1
ATOM 526 O O . PHE A 1 69 ? 13.577 0.349 -4.064 1.00 82.44 69 PHE A O 1
ATOM 533 N N . ASN A 1 70 ? 14.784 1.077 -5.800 1.00 79.56 70 ASN A N 1
ATOM 534 C CA . ASN A 1 70 ? 14.024 2.317 -5.984 1.00 79.56 70 ASN A CA 1
ATOM 535 C C . ASN A 1 70 ? 12.578 2.083 -6.434 1.00 79.56 70 ASN A C 1
ATOM 537 O O . ASN A 1 70 ? 11.655 2.665 -5.859 1.00 79.56 70 ASN A O 1
ATOM 541 N N . MET A 1 71 ? 12.371 1.206 -7.415 1.00 77.81 71 MET A N 1
ATOM 542 C CA . MET A 1 71 ? 11.038 0.860 -7.910 1.00 77.81 71 MET A CA 1
ATOM 543 C C . MET A 1 71 ? 10.176 0.211 -6.818 1.00 77.81 71 MET A C 1
ATOM 545 O O . MET A 1 71 ? 8.984 0.491 -6.737 1.00 77.81 71 MET A O 1
ATOM 549 N N . SER A 1 72 ? 10.773 -0.576 -5.914 1.00 79.88 72 SER A N 1
ATOM 550 C CA . SER A 1 72 ? 10.072 -1.207 -4.783 1.00 79.88 72 SER A CA 1
ATOM 551 C C . SER A 1 72 ? 9.481 -0.222 -3.773 1.00 79.88 72 SER A C 1
ATOM 553 O O . SER A 1 72 ? 8.522 -0.545 -3.071 1.00 79.88 72 SER A O 1
ATOM 555 N N . LEU A 1 73 ? 10.032 0.992 -3.720 1.00 76.88 73 LEU A N 1
ATOM 556 C CA . LEU A 1 73 ? 9.554 2.100 -2.894 1.00 76.88 73 LEU A CA 1
ATOM 557 C C . LEU A 1 73 ? 8.744 3.120 -3.698 1.00 76.88 73 LEU A C 1
ATOM 559 O O . LEU A 1 73 ? 8.442 4.196 -3.186 1.00 76.88 73 LEU A O 1
ATOM 563 N N . PHE A 1 74 ? 8.373 2.774 -4.936 1.00 69.75 74 PHE A N 1
ATOM 564 C CA . PHE A 1 74 ? 7.604 3.623 -5.846 1.00 69.75 74 PHE A CA 1
ATOM 565 C C . PHE A 1 74 ? 8.284 4.973 -6.122 1.00 69.75 74 PHE A C 1
ATOM 567 O O . PHE A 1 74 ? 7.624 5.973 -6.409 1.00 69.75 74 PHE A O 1
ATOM 574 N N . ASN A 1 75 ? 9.618 5.003 -6.037 1.00 67.88 75 ASN A N 1
ATOM 575 C CA . ASN A 1 75 ? 10.408 6.163 -6.408 1.00 67.88 75 ASN A CA 1
ATOM 576 C C . ASN A 1 75 ? 10.591 6.185 -7.918 1.00 67.88 75 ASN A C 1
ATOM 578 O O . ASN A 1 75 ? 11.205 5.286 -8.480 1.00 67.88 75 ASN A O 1
ATOM 582 N N . ALA A 1 76 ? 10.128 7.254 -8.550 1.00 58.28 76 ALA A N 1
ATOM 583 C CA . ALA A 1 76 ? 10.516 7.651 -9.895 1.00 58.28 76 ALA A CA 1
ATOM 584 C C . ALA A 1 76 ? 10.350 9.178 -9.978 1.00 58.28 76 ALA A C 1
ATOM 586 O O . ALA A 1 76 ? 9.293 9.710 -9.632 1.00 58.28 76 ALA A O 1
ATOM 587 N N . VAL A 1 77 ? 11.425 9.908 -10.301 1.00 46.06 77 VAL A N 1
ATOM 588 C CA . VAL A 1 77 ? 11.337 11.354 -10.571 1.00 46.06 77 VAL A CA 1
ATOM 589 C C . VAL A 1 77 ? 11.105 11.550 -12.053 1.00 46.06 77 VAL A C 1
ATOM 591 O O . VAL A 1 77 ? 11.803 10.962 -12.871 1.00 46.06 77 VAL A O 1
ATOM 594 N N . GLY A 1 78 ? 10.165 12.437 -12.357 1.00 47.16 78 GLY A N 1
ATOM 595 C CA . GLY A 1 78 ? 9.770 12.796 -13.707 1.00 47.16 78 GLY A CA 1
ATOM 596 C C . GLY A 1 78 ? 8.304 12.477 -13.938 1.00 47.16 78 GLY A C 1
ATOM 597 O O . GLY A 1 78 ? 7.517 12.283 -13.004 1.00 47.16 78 GLY A O 1
ATOM 598 N N . GLU A 1 79 ? 7.956 12.430 -15.208 1.00 45.44 79 GLU A N 1
ATOM 599 C CA . GLU A 1 79 ? 6.663 11.987 -15.704 1.00 45.44 79 GLU A CA 1
ATOM 600 C C . GLU A 1 79 ? 6.529 10.454 -15.708 1.00 45.44 79 GLU A C 1
ATOM 602 O O . GLU A 1 79 ? 5.541 9.911 -16.188 1.00 45.44 79 GLU A O 1
ATOM 607 N N . LEU A 1 80 ? 7.498 9.738 -15.125 1.00 43.34 80 LEU A N 1
ATOM 608 C CA . LEU A 1 80 ? 7.378 8.308 -14.916 1.00 43.34 80 LEU A CA 1
ATOM 609 C C . LEU A 1 80 ? 6.900 7.980 -13.497 1.00 43.34 80 LEU A C 1
ATOM 611 O O . LEU A 1 80 ? 7.522 8.378 -12.515 1.00 43.34 80 LEU A O 1
ATOM 615 N N . ARG A 1 81 ? 5.825 7.209 -13.371 1.00 57.34 81 ARG A N 1
ATOM 616 C CA . ARG A 1 81 ? 5.464 6.431 -12.183 1.00 57.34 81 ARG A CA 1
ATOM 617 C C . ARG A 1 81 ? 5.218 5.014 -12.661 1.00 57.34 81 ARG A C 1
ATOM 619 O O . ARG A 1 81 ? 4.448 4.821 -13.589 1.00 57.34 81 ARG A O 1
ATOM 626 N N . LEU A 1 82 ? 5.866 4.033 -12.050 1.00 56.41 82 LEU A N 1
ATOM 627 C CA . LEU A 1 82 ? 5.658 2.626 -12.368 1.00 56.41 82 LEU A CA 1
ATOM 628 C C . LEU A 1 82 ? 5.050 1.934 -11.156 1.00 56.41 82 LEU A C 1
ATOM 630 O O . LEU A 1 82 ? 5.729 1.665 -10.166 1.00 56.41 82 LEU A O 1
ATOM 634 N N . GLY A 1 83 ? 3.748 1.673 -11.230 1.00 57.03 83 GLY A N 1
ATOM 635 C CA . GLY A 1 83 ? 3.022 0.946 -10.202 1.00 57.03 83 GLY A CA 1
ATOM 636 C C . GLY A 1 83 ? 3.234 -0.558 -10.318 1.00 57.03 83 GLY A C 1
ATOM 637 O O . GLY A 1 83 ? 2.381 -1.261 -10.850 1.00 57.03 83 GLY A O 1
ATOM 638 N N . ILE A 1 84 ? 4.366 -1.073 -9.830 1.00 67.44 84 ILE A N 1
ATOM 639 C CA . ILE A 1 84 ? 4.565 -2.523 -9.678 1.00 67.44 84 ILE A CA 1
ATOM 640 C C . ILE A 1 84 ? 4.366 -2.876 -8.208 1.00 67.44 84 ILE A C 1
ATOM 642 O O . ILE A 1 84 ? 5.319 -2.964 -7.433 1.00 67.44 84 ILE A O 1
ATOM 646 N N . ILE A 1 85 ? 3.110 -3.098 -7.810 1.00 74.31 85 ILE A N 1
ATOM 647 C CA . ILE A 1 85 ? 2.761 -3.424 -6.417 1.00 74.31 85 ILE A CA 1
ATOM 648 C C . ILE A 1 85 ? 3.471 -4.698 -5.945 1.00 74.31 85 ILE A C 1
ATOM 650 O O . ILE A 1 85 ? 3.803 -4.805 -4.765 1.00 74.31 85 ILE A O 1
ATOM 654 N N . ALA A 1 86 ? 3.779 -5.631 -6.854 1.00 74.44 86 ALA A N 1
ATOM 655 C CA . ALA A 1 86 ? 4.558 -6.826 -6.536 1.00 74.44 86 ALA A CA 1
ATOM 656 C C . ALA A 1 86 ? 5.907 -6.487 -5.870 1.00 74.44 86 ALA A C 1
ATOM 658 O O . ALA A 1 86 ? 6.316 -7.165 -4.927 1.00 74.44 86 ALA A O 1
ATOM 659 N N . LEU A 1 87 ? 6.564 -5.394 -6.278 1.00 78.00 87 LEU A N 1
ATOM 660 C CA . LEU A 1 87 ? 7.843 -4.986 -5.698 1.00 78.00 87 LEU A CA 1
ATOM 661 C C . LEU A 1 87 ? 7.706 -4.428 -4.276 1.00 78.00 87 LEU A C 1
ATOM 663 O O . LEU A 1 87 ? 8.672 -4.501 -3.524 1.00 78.00 87 LEU A O 1
ATOM 667 N N . ALA A 1 88 ? 6.520 -3.982 -3.841 1.00 81.69 88 ALA A N 1
ATOM 668 C CA . ALA A 1 88 ? 6.290 -3.571 -2.450 1.00 81.69 88 ALA A CA 1
ATOM 669 C C . ALA A 1 88 ? 6.471 -4.721 -1.444 1.00 81.69 88 ALA A C 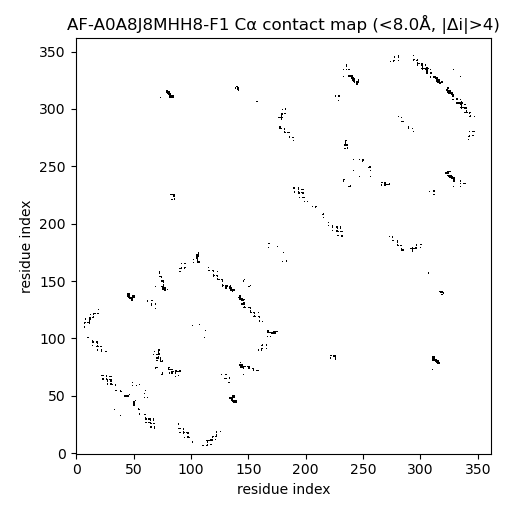1
ATOM 671 O O . ALA A 1 88 ? 6.635 -4.478 -0.244 1.00 81.69 88 ALA A O 1
ATOM 672 N N . ALA A 1 89 ? 6.484 -5.975 -1.914 1.00 83.12 89 ALA A N 1
ATOM 673 C CA . ALA A 1 89 ? 6.854 -7.119 -1.091 1.00 83.12 89 ALA A CA 1
ATOM 674 C C . ALA A 1 89 ? 8.289 -6.998 -0.549 1.00 83.12 89 ALA A C 1
ATOM 676 O O . ALA A 1 89 ? 8.536 -7.424 0.576 1.00 83.12 89 ALA A O 1
ATOM 677 N N . VAL A 1 90 ? 9.212 -6.367 -1.289 1.00 87.19 90 VAL A N 1
ATOM 678 C CA . VAL A 1 90 ? 10.611 -6.176 -0.870 1.00 87.19 90 VAL A CA 1
ATOM 679 C C . VAL A 1 90 ? 10.699 -5.352 0.426 1.00 87.19 90 VAL A C 1
ATOM 681 O O . VAL A 1 90 ? 11.144 -5.904 1.440 1.00 87.19 90 VAL A O 1
ATOM 684 N N . PRO A 1 91 ? 10.229 -4.086 0.481 1.00 88.75 91 PRO A N 1
ATOM 685 C CA . PRO A 1 91 ? 10.202 -3.335 1.732 1.00 88.75 91 PRO A CA 1
ATOM 686 C C . PRO A 1 91 ? 9.252 -3.955 2.764 1.00 88.75 91 PRO A C 1
ATOM 688 O O . PRO A 1 91 ? 9.549 -3.919 3.955 1.00 88.75 91 PRO A O 1
ATOM 691 N N . GLY A 1 92 ? 8.142 -4.573 2.347 1.00 88.06 92 GLY A N 1
ATOM 692 C CA . GLY A 1 92 ? 7.199 -5.224 3.262 1.00 88.06 92 GLY A CA 1
ATOM 693 C C . GLY A 1 92 ? 7.825 -6.362 4.080 1.00 88.06 92 GLY A C 1
ATOM 694 O O . GLY A 1 92 ? 7.694 -6.383 5.306 1.00 88.06 92 GLY A O 1
ATOM 695 N N . ILE A 1 93 ? 8.537 -7.284 3.422 1.00 89.31 93 ILE A N 1
ATOM 696 C CA . ILE A 1 93 ? 9.238 -8.406 4.066 1.00 89.31 93 ILE A CA 1
ATOM 697 C C . ILE A 1 93 ? 10.373 -7.884 4.946 1.00 89.31 93 ILE A C 1
ATOM 699 O O . ILE A 1 93 ? 10.504 -8.305 6.096 1.00 89.31 93 ILE A O 1
ATOM 703 N N . ALA A 1 94 ? 11.161 -6.937 4.436 1.00 91.88 94 ALA A N 1
ATOM 704 C CA . ALA A 1 94 ? 12.275 -6.366 5.179 1.00 91.88 94 ALA A CA 1
ATOM 705 C C . ALA A 1 94 ? 11.825 -5.700 6.485 1.00 91.88 94 ALA A C 1
ATOM 707 O O . ALA A 1 94 ? 12.380 -5.998 7.541 1.00 91.88 94 ALA A O 1
ATOM 708 N N . LEU A 1 95 ? 10.771 -4.878 6.430 1.00 92.19 95 LEU A N 1
ATOM 709 C CA . LEU A 1 95 ? 10.200 -4.208 7.600 1.00 92.19 95 LEU A CA 1
ATOM 710 C C . LEU A 1 95 ? 9.525 -5.190 8.563 1.00 92.19 95 LEU A C 1
ATOM 712 O O . LEU A 1 95 ? 9.550 -4.988 9.777 1.00 92.19 95 LEU A O 1
ATOM 716 N N . TRP A 1 96 ? 8.924 -6.268 8.052 1.00 90.44 96 TRP A N 1
ATOM 717 C CA . TRP A 1 96 ? 8.360 -7.321 8.897 1.00 90.44 96 TRP A CA 1
ATOM 718 C C . TRP A 1 96 ? 9.432 -8.049 9.712 1.00 90.44 96 TRP A C 1
ATOM 720 O O . TRP A 1 96 ? 9.232 -8.290 10.906 1.00 90.44 96 TRP A O 1
ATOM 730 N N . ILE A 1 97 ? 10.579 -8.347 9.098 1.00 90.25 97 ILE A N 1
ATOM 731 C CA . ILE A 1 97 ? 11.706 -9.001 9.769 1.00 90.25 97 ILE A CA 1
ATOM 732 C C . ILE A 1 97 ? 12.415 -8.027 10.718 1.00 90.25 97 ILE A C 1
ATOM 734 O O . ILE A 1 97 ? 12.625 -8.366 11.885 1.00 90.25 97 ILE A O 1
ATOM 738 N N . SER A 1 98 ? 12.748 -6.817 10.257 1.00 88.88 98 SER A N 1
ATOM 739 C CA . SER A 1 98 ? 13.495 -5.831 11.050 1.00 88.88 98 SER A CA 1
ATOM 740 C C . SER A 1 98 ? 12.732 -5.407 12.301 1.00 88.88 98 SER A C 1
ATOM 742 O O . SER A 1 98 ? 13.305 -5.323 13.385 1.00 88.88 98 SER A O 1
ATOM 744 N N . ASN A 1 99 ? 11.415 -5.217 12.179 1.00 87.75 99 ASN A N 1
ATOM 745 C CA . ASN A 1 99 ? 10.593 -4.697 13.266 1.00 87.75 99 ASN A CA 1
ATOM 746 C C . ASN A 1 99 ? 10.067 -5.799 14.185 1.00 87.75 99 ASN A C 1
ATOM 748 O O . ASN A 1 99 ? 9.246 -5.505 15.053 1.00 87.75 99 ASN A O 1
ATOM 752 N N . LYS A 1 100 ? 10.509 -7.057 14.036 1.00 84.88 100 LYS A N 1
ATOM 753 C CA . LYS A 1 100 ? 9.992 -8.191 14.817 1.00 84.88 100 LYS A CA 1
ATOM 754 C C . LYS A 1 100 ? 10.015 -7.900 16.321 1.00 84.88 100 LYS A C 1
ATOM 756 O O . LYS A 1 100 ? 8.953 -7.926 16.930 1.00 84.88 100 LYS A O 1
ATOM 761 N N . ARG A 1 101 ? 11.170 -7.474 16.857 1.00 80.06 101 ARG A N 1
ATOM 762 C CA . ARG A 1 101 ? 11.353 -7.098 18.278 1.00 80.06 101 ARG A CA 1
ATOM 763 C C . ARG A 1 101 ? 10.438 -5.948 18.712 1.00 80.06 101 ARG A C 1
ATOM 765 O O . ARG A 1 101 ? 9.817 -5.976 19.768 1.00 80.06 101 ARG A O 1
ATOM 772 N N . VAL A 1 102 ? 10.291 -4.932 17.865 1.00 81.19 102 VAL A N 1
ATOM 773 C CA . VAL A 1 102 ? 9.410 -3.781 18.134 1.00 81.19 102 VAL A CA 1
ATOM 774 C C . VAL A 1 102 ? 7.928 -4.206 18.102 1.00 81.19 102 VAL A C 1
ATOM 776 O O . VAL A 1 102 ? 7.071 -3.633 18.784 1.00 81.19 102 VAL A O 1
ATOM 779 N N . ASN A 1 103 ? 7.602 -5.257 17.348 1.00 82.25 103 ASN A N 1
ATOM 780 C CA . ASN A 1 103 ? 6.243 -5.719 17.081 1.00 82.25 103 ASN A CA 1
ATOM 781 C C . ASN A 1 103 ? 5.770 -6.866 17.982 1.00 82.25 103 ASN A C 1
ATOM 783 O O . ASN A 1 103 ? 4.618 -7.270 17.836 1.00 82.25 103 ASN A O 1
ATOM 787 N N . ASP A 1 104 ? 6.569 -7.308 18.957 1.00 74.56 104 ASP A N 1
ATOM 788 C CA . ASP A 1 104 ? 6.390 -8.544 19.747 1.00 74.56 104 ASP A CA 1
ATOM 789 C C . ASP A 1 104 ? 4.993 -8.772 20.374 1.00 74.56 104 ASP A C 1
ATOM 791 O O . ASP A 1 104 ? 4.605 -9.911 20.650 1.00 74.56 104 ASP A O 1
ATOM 795 N N . ASN A 1 105 ? 4.197 -7.709 20.558 1.00 71.56 105 ASN A N 1
ATOM 796 C CA . ASN A 1 105 ? 2.839 -7.771 21.118 1.00 71.56 105 ASN A CA 1
ATOM 797 C C . ASN A 1 105 ? 1.713 -7.317 20.167 1.00 71.56 105 ASN A C 1
ATOM 799 O O . ASN A 1 105 ? 0.545 -7.351 20.557 1.00 71.56 105 ASN A O 1
ATOM 803 N N . GLY A 1 106 ? 2.023 -6.839 18.954 1.00 72.12 106 GLY A N 1
ATOM 804 C CA . GLY A 1 106 ? 1.032 -6.383 17.960 1.00 72.12 106 GLY A CA 1
ATOM 805 C C . GLY A 1 106 ? 0.138 -5.205 18.392 1.00 72.12 106 GLY A C 1
ATOM 806 O O . GLY A 1 106 ? -0.840 -4.894 17.723 1.00 72.12 106 GLY A O 1
ATOM 807 N N . ILE A 1 107 ? 0.426 -4.567 19.532 1.00 79.50 107 ILE A N 1
ATOM 808 C CA . ILE A 1 107 ? -0.313 -3.406 20.053 1.00 79.50 107 ILE A CA 1
ATOM 809 C C . ILE A 1 107 ? 0.353 -2.125 19.549 1.00 79.50 107 ILE A C 1
ATOM 811 O O . ILE A 1 107 ? 1.575 -1.997 19.656 1.00 79.50 107 ILE A O 1
ATOM 815 N N . LEU A 1 108 ? -0.440 -1.185 19.032 1.00 80.81 108 LEU A N 1
ATOM 816 C CA . LEU A 1 108 ? 0.014 0.152 18.650 1.00 80.81 108 LEU A CA 1
ATOM 817 C C . LEU A 1 108 ? 0.158 1.035 19.896 1.00 80.81 108 LEU A C 1
ATOM 819 O O . LEU A 1 108 ? -0.758 1.110 20.711 1.00 80.81 108 LEU A O 1
ATOM 823 N N . ASN A 1 109 ? 1.299 1.705 20.052 1.00 83.88 109 ASN A N 1
ATOM 824 C CA . ASN A 1 109 ? 1.524 2.677 21.120 1.00 83.88 109 ASN A CA 1
ATOM 825 C C . ASN A 1 109 ? 2.410 3.833 20.628 1.00 83.88 109 ASN A C 1
ATOM 827 O O . ASN A 1 109 ? 3.040 3.747 19.571 1.00 83.88 109 ASN A O 1
ATOM 831 N N . ILE A 1 110 ? 2.481 4.911 21.415 1.00 86.19 110 ILE A N 1
ATOM 832 C CA . ILE A 1 110 ? 3.244 6.117 21.057 1.00 86.19 110 ILE A CA 1
ATOM 833 C C . ILE A 1 110 ? 4.739 5.835 20.852 1.00 86.19 110 ILE A C 1
ATOM 835 O O . ILE A 1 110 ? 5.379 6.469 20.019 1.00 86.19 110 ILE A O 1
ATOM 839 N N . TYR A 1 111 ? 5.297 4.869 21.586 1.00 88.62 111 TYR A N 1
ATOM 840 C CA . TYR A 1 111 ? 6.696 4.476 21.456 1.00 88.62 111 TYR A CA 1
ATOM 841 C C . TYR A 1 111 ? 6.971 3.898 20.060 1.00 88.62 111 TYR A C 1
ATOM 843 O O . TYR A 1 111 ? 7.854 4.387 19.364 1.00 88.62 111 TYR A O 1
ATOM 851 N N . LYS A 1 112 ? 6.149 2.946 19.602 1.00 89.12 112 LYS A N 1
ATOM 852 C CA . LYS A 1 112 ? 6.262 2.346 18.264 1.00 89.12 112 LYS A CA 1
ATOM 853 C C . LYS A 1 112 ? 6.044 3.360 17.153 1.00 89.12 112 LYS A C 1
ATOM 855 O O . LYS A 1 112 ? 6.789 3.348 16.185 1.00 89.12 112 LYS A O 1
ATOM 860 N N . LEU A 1 113 ? 5.077 4.267 17.313 1.00 90.69 113 LEU A N 1
ATOM 861 C CA . LEU A 1 113 ? 4.848 5.346 16.347 1.00 90.69 113 LEU A CA 1
ATOM 862 C C . LEU A 1 113 ? 6.109 6.201 16.150 1.00 90.69 113 LEU A C 1
ATOM 864 O O . LEU A 1 113 ? 6.441 6.544 15.017 1.00 90.69 113 LEU A O 1
ATOM 868 N N . LYS A 1 114 ? 6.838 6.499 17.234 1.00 91.50 114 LYS A N 1
ATOM 869 C CA . LYS A 1 114 ? 8.113 7.226 17.161 1.00 91.50 114 LYS A CA 1
ATOM 870 C C . LYS A 1 114 ? 9.223 6.388 16.527 1.00 91.50 114 LYS A C 1
ATOM 872 O O . LYS A 1 114 ? 9.918 6.899 15.655 1.00 91.50 114 LYS A O 1
ATOM 877 N N . VAL A 1 115 ? 9.362 5.115 16.913 1.00 92.00 115 VAL A N 1
ATOM 878 C CA . VAL A 1 115 ? 10.340 4.191 16.305 1.00 92.00 115 VAL A CA 1
ATOM 879 C C . VAL A 1 115 ? 10.113 4.082 14.794 1.00 92.00 115 VAL A C 1
ATOM 881 O O . VAL A 1 115 ? 11.068 4.194 14.029 1.00 92.00 115 VAL A O 1
ATOM 884 N N . TYR A 1 116 ? 8.863 3.954 14.341 1.00 94.00 116 TYR A N 1
ATOM 885 C CA . TYR A 1 116 ? 8.532 3.897 12.913 1.00 94.00 116 TYR A CA 1
ATOM 886 C C . TYR A 1 116 ? 8.834 5.198 12.182 1.00 94.00 116 TYR A C 1
ATOM 888 O O . TYR A 1 116 ? 9.297 5.147 11.045 1.00 94.00 116 TYR A O 1
ATOM 896 N N . GLY A 1 117 ? 8.607 6.347 12.828 1.00 93.88 117 GLY A N 1
ATOM 897 C CA . GLY A 1 117 ? 8.979 7.651 12.283 1.00 93.88 117 GLY A CA 1
ATOM 898 C C . GLY A 1 117 ? 10.485 7.756 12.046 1.00 93.88 117 GLY A C 1
ATOM 899 O O . GLY A 1 117 ? 10.909 8.075 10.940 1.00 93.88 117 GLY A O 1
ATOM 900 N N . ILE A 1 118 ? 11.297 7.398 13.046 1.00 94.25 118 ILE A N 1
ATOM 901 C CA . ILE A 1 118 ? 12.764 7.386 12.917 1.00 94.25 118 ILE A CA 1
ATOM 902 C C . ILE A 1 118 ? 13.203 6.383 11.847 1.00 94.25 118 ILE A C 1
ATOM 904 O O . ILE A 1 118 ? 14.016 6.723 10.993 1.00 94.25 118 ILE A O 1
ATOM 908 N N . THR A 1 119 ? 12.624 5.180 11.847 1.00 94.31 119 THR A N 1
ATOM 909 C CA . THR A 1 119 ? 12.935 4.134 10.861 1.00 94.31 119 THR A CA 1
ATOM 910 C C . THR A 1 119 ? 12.672 4.624 9.436 1.00 94.31 119 THR A C 1
ATOM 912 O O . THR A 1 119 ? 13.518 4.466 8.561 1.00 94.31 119 THR A O 1
ATOM 915 N N . ALA A 1 120 ? 11.526 5.273 9.211 1.00 94.56 120 ALA A N 1
ATOM 916 C CA . ALA A 1 120 ? 11.148 5.816 7.911 1.00 94.56 120 ALA A CA 1
ATOM 917 C C . ALA A 1 120 ? 12.083 6.940 7.448 1.00 94.56 120 ALA A C 1
ATOM 919 O O . ALA A 1 120 ? 12.469 6.957 6.284 1.00 94.56 120 ALA A O 1
ATOM 920 N N . ILE A 1 121 ? 12.477 7.844 8.351 1.00 94.44 121 ILE A N 1
ATOM 921 C CA . ILE A 1 121 ? 13.417 8.932 8.045 1.00 94.44 121 ILE A CA 1
ATOM 922 C C . ILE A 1 121 ? 14.785 8.363 7.661 1.00 94.44 121 ILE A C 1
ATOM 924 O O . ILE A 1 121 ? 15.317 8.699 6.606 1.00 94.44 121 ILE A O 1
ATOM 928 N N . VAL A 1 122 ? 15.349 7.484 8.494 1.00 94.81 122 VAL A N 1
ATOM 929 C CA . VAL A 1 122 ? 16.687 6.920 8.267 1.00 94.81 122 VAL A CA 1
ATOM 930 C C . VAL A 1 122 ? 16.716 6.114 6.970 1.00 94.81 122 VAL A C 1
ATOM 932 O O . VAL A 1 122 ? 17.622 6.294 6.161 1.00 94.81 122 VAL A O 1
ATOM 935 N N . LEU A 1 123 ? 15.708 5.274 6.726 1.00 92.44 123 LEU A N 1
ATOM 936 C CA . LEU A 1 123 ? 15.654 4.449 5.521 1.00 92.44 123 LEU A CA 1
ATOM 937 C C . LEU A 1 123 ? 15.412 5.297 4.261 1.00 92.44 123 LEU A C 1
ATOM 939 O O . LEU A 1 123 ? 16.035 5.033 3.239 1.00 92.44 123 LEU A O 1
ATOM 943 N N . ALA A 1 124 ? 14.614 6.369 4.340 1.00 90.81 124 ALA A N 1
ATOM 944 C CA . ALA A 1 124 ? 14.469 7.328 3.243 1.00 90.81 124 ALA A CA 1
ATOM 945 C C . ALA A 1 124 ? 15.775 8.079 2.930 1.00 90.81 124 ALA A C 1
ATOM 947 O O . ALA A 1 124 ? 16.071 8.316 1.761 1.00 90.81 124 ALA A O 1
ATOM 948 N N . ILE A 1 125 ? 16.582 8.420 3.942 1.00 90.75 125 ILE A N 1
ATOM 949 C CA . ILE A 1 125 ? 17.903 9.036 3.739 1.00 90.75 125 ILE A CA 1
ATOM 950 C C . ILE A 1 125 ? 18.859 8.042 3.074 1.00 90.75 125 ILE A C 1
ATOM 952 O O . ILE A 1 125 ? 19.497 8.387 2.083 1.00 90.75 125 ILE A O 1
ATOM 956 N N . LEU A 1 126 ? 18.940 6.805 3.574 1.00 90.56 126 LEU A N 1
ATOM 957 C CA . LEU A 1 126 ? 19.785 5.763 2.981 1.00 90.56 126 LEU A CA 1
ATOM 958 C C . LEU A 1 126 ? 19.379 5.463 1.531 1.00 90.56 126 LEU A C 1
ATOM 960 O O . LEU A 1 126 ? 20.242 5.345 0.661 1.00 90.56 126 LEU A O 1
ATOM 964 N N . GLN A 1 127 ? 18.072 5.412 1.262 1.00 86.62 127 GLN A N 1
ATOM 965 C CA . GLN A 1 127 ? 17.528 5.316 -0.089 1.00 86.62 127 GLN A CA 1
ATOM 966 C C . GLN A 1 127 ? 18.002 6.484 -0.950 1.00 86.62 127 GLN A C 1
ATOM 968 O O . GLN A 1 127 ? 18.566 6.283 -2.016 1.00 86.62 127 GLN A O 1
ATOM 973 N N . PHE A 1 128 ? 17.793 7.712 -0.484 1.00 84.56 128 PHE A N 1
ATOM 974 C CA . PHE A 1 128 ? 18.153 8.908 -1.230 1.00 84.56 128 PHE A CA 1
ATOM 975 C C . PHE A 1 128 ? 19.646 8.936 -1.582 1.00 84.56 128 PHE A C 1
ATOM 977 O O . PHE A 1 128 ? 19.997 9.259 -2.715 1.00 84.56 128 PHE A O 1
ATOM 984 N N . LEU A 1 129 ? 20.513 8.529 -0.646 1.00 85.31 129 LEU A N 1
ATOM 985 C CA . LEU A 1 129 ? 21.955 8.414 -0.865 1.00 85.31 129 LEU A CA 1
ATOM 986 C C . LEU A 1 129 ? 22.299 7.387 -1.951 1.00 85.31 129 LEU A C 1
ATOM 988 O O . LEU A 1 129 ? 23.088 7.696 -2.841 1.00 85.31 129 LEU A O 1
ATOM 992 N N . ILE A 1 130 ? 21.695 6.194 -1.923 1.00 81.88 130 ILE A N 1
ATOM 993 C CA . ILE A 1 130 ? 21.994 5.163 -2.926 1.00 81.88 130 ILE A CA 1
ATOM 994 C C . ILE A 1 130 ? 21.417 5.513 -4.307 1.00 81.88 130 ILE A C 1
ATOM 996 O O . ILE A 1 130 ? 22.020 5.197 -5.331 1.00 81.88 130 ILE A O 1
ATOM 1000 N N . SER A 1 131 ? 20.301 6.245 -4.354 1.00 78.31 131 SER A N 1
ATOM 1001 C CA . SER A 1 131 ? 19.661 6.710 -5.590 1.00 78.31 131 SER A CA 1
ATOM 1002 C C . SER A 1 131 ? 20.504 7.704 -6.395 1.00 78.31 131 SER A C 1
ATOM 1004 O O . SER A 1 131 ? 20.247 7.873 -7.587 1.00 78.31 131 SER A O 1
ATOM 1006 N N . PHE A 1 132 ? 21.518 8.348 -5.801 1.00 74.31 132 PHE A N 1
ATOM 1007 C CA . PHE A 1 132 ? 22.454 9.197 -6.554 1.00 74.31 132 PHE A CA 1
ATOM 1008 C C . PHE A 1 132 ? 23.296 8.415 -7.563 1.00 74.31 132 PHE A C 1
ATOM 1010 O O . PHE A 1 132 ? 23.757 9.003 -8.540 1.00 74.31 132 PHE A O 1
ATOM 1017 N N . ILE A 1 133 ? 23.478 7.112 -7.338 1.00 68.31 133 ILE A N 1
ATOM 1018 C CA . ILE A 1 133 ? 24.301 6.235 -8.175 1.00 68.31 133 ILE A CA 1
ATOM 1019 C C . ILE A 1 133 ? 23.550 5.839 -9.462 1.00 68.31 133 ILE A C 1
ATOM 1021 O O . ILE A 1 133 ? 24.174 5.540 -10.476 1.00 68.31 133 ILE A O 1
ATOM 1025 N N . THR A 1 134 ? 22.214 5.879 -9.457 1.00 64.94 134 THR A N 1
ATOM 1026 C CA . THR A 1 134 ? 21.346 5.427 -10.561 1.00 64.94 134 THR A CA 1
ATOM 1027 C C . THR A 1 134 ? 20.651 6.570 -11.292 1.00 64.94 134 THR A C 1
ATOM 1029 O O . THR A 1 134 ? 19.426 6.616 -11.369 1.00 64.94 134 THR A O 1
ATOM 1032 N N . LYS A 1 135 ? 21.417 7.518 -11.824 1.00 62.66 135 LYS A N 1
ATOM 1033 C CA . LYS A 1 135 ? 20.896 8.480 -12.809 1.00 62.66 135 LYS A CA 1
ATOM 1034 C C . LYS A 1 135 ? 21.082 7.891 -14.205 1.00 62.66 135 LYS A C 1
ATOM 1036 O O . LYS A 1 135 ? 22.092 7.224 -14.412 1.00 62.66 135 LYS A O 1
ATOM 1041 N N . GLY A 1 136 ? 20.153 8.118 -15.128 1.00 57.78 136 GLY A N 1
ATOM 1042 C CA . GLY A 1 136 ? 20.278 7.698 -16.530 1.00 57.78 136 GLY A CA 1
ATOM 1043 C C . GLY A 1 136 ? 18.928 7.610 -17.237 1.00 57.78 136 GLY A C 1
ATOM 1044 O O . GLY A 1 136 ? 17.907 7.971 -16.657 1.00 57.78 136 GLY A O 1
ATOM 1045 N N . GLU A 1 137 ? 18.917 7.109 -18.469 1.00 54.91 137 GLU A N 1
ATOM 1046 C CA . GLU A 1 137 ? 17.701 6.908 -19.260 1.00 54.91 137 GLU A CA 1
ATOM 1047 C C . GLU A 1 137 ? 17.296 5.428 -19.256 1.00 54.91 137 GLU A C 1
ATOM 1049 O O . GLU A 1 137 ? 18.121 4.543 -19.474 1.00 54.91 137 GLU A O 1
ATOM 1054 N N . LEU A 1 138 ? 16.034 5.134 -18.934 1.00 53.97 138 LEU A N 1
ATOM 1055 C CA . LEU A 1 138 ? 15.553 3.744 -18.871 1.00 53.97 138 LEU A CA 1
ATOM 1056 C C . LEU A 1 138 ? 15.016 3.246 -20.212 1.00 53.97 138 LEU A C 1
ATOM 1058 O O . LEU A 1 138 ? 14.906 2.041 -20.362 1.00 53.97 138 LEU A O 1
ATOM 1062 N N . VAL A 1 139 ? 14.702 4.175 -21.122 1.00 52.25 139 VAL A N 1
ATOM 1063 C CA . VAL A 1 139 ? 14.429 4.050 -22.565 1.00 52.25 139 VAL A CA 1
ATOM 1064 C C . VAL A 1 139 ? 14.909 5.361 -23.196 1.00 52.25 139 VAL A C 1
ATOM 1066 O O . VAL A 1 139 ? 14.886 6.385 -22.512 1.00 52.25 139 VAL A O 1
ATOM 1069 N N . GLU A 1 140 ? 15.355 5.360 -24.455 1.00 49.69 140 GLU A N 1
ATOM 1070 C CA . GLU A 1 140 ? 15.790 6.577 -25.161 1.00 49.69 140 GLU A CA 1
ATOM 1071 C C . GLU A 1 140 ? 14.723 7.688 -25.057 1.00 49.69 140 GLU A C 1
ATOM 1073 O O . GLU A 1 140 ? 13.561 7.483 -25.410 1.00 49.69 140 GLU A O 1
ATOM 1078 N N . GLY A 1 141 ? 15.102 8.846 -24.499 1.00 50.56 141 GLY A N 1
ATOM 1079 C CA . GLY A 1 141 ? 14.189 9.969 -24.228 1.00 50.56 141 GLY A CA 1
ATOM 1080 C C . GLY A 1 141 ? 13.485 9.936 -22.861 1.00 50.56 141 GLY A C 1
ATOM 1081 O O . GLY A 1 141 ? 12.831 10.909 -22.478 1.00 50.56 141 GLY A O 1
ATOM 1082 N N . LEU A 1 142 ? 13.663 8.867 -22.078 1.00 57.12 142 LEU A N 1
ATOM 1083 C CA . LEU A 1 142 ? 13.014 8.650 -20.787 1.00 57.12 142 LEU A CA 1
ATOM 1084 C C . LEU A 1 142 ? 14.027 8.744 -19.638 1.00 57.12 142 LEU A C 1
ATOM 1086 O O . LEU A 1 142 ? 14.548 7.750 -19.123 1.00 57.12 142 LEU A O 1
ATOM 1090 N N . ASN A 1 143 ? 14.303 9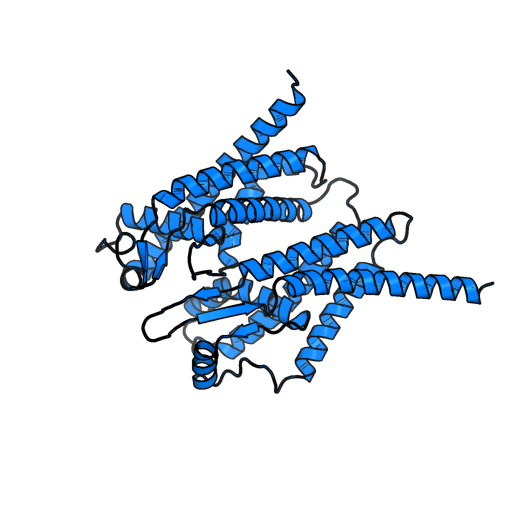.981 -19.223 1.00 59.00 143 ASN A N 1
ATOM 1091 C CA . ASN A 1 143 ? 15.229 10.282 -18.134 1.00 59.00 143 ASN A CA 1
ATOM 1092 C C . ASN A 1 143 ? 14.664 9.871 -16.772 1.00 59.00 143 ASN A C 1
ATOM 1094 O O . ASN A 1 143 ? 13.671 10.425 -16.297 1.00 59.00 143 ASN A O 1
ATOM 1098 N N . ILE A 1 144 ? 15.354 8.949 -16.102 1.00 63.09 144 ILE A N 1
ATOM 1099 C CA . ILE A 1 144 ? 15.062 8.553 -14.732 1.00 63.09 144 ILE A CA 1
ATOM 1100 C C . ILE A 1 144 ? 16.097 9.155 -13.794 1.00 63.09 144 ILE A C 1
ATOM 1102 O O . ILE A 1 144 ? 17.271 8.782 -13.740 1.00 63.09 144 ILE A O 1
ATOM 1106 N N . ASN A 1 145 ? 15.612 10.072 -12.968 1.00 67.38 145 ASN A N 1
ATOM 1107 C CA . ASN A 1 145 ? 16.296 10.453 -11.751 1.00 67.38 145 ASN A CA 1
ATOM 1108 C C . ASN A 1 145 ? 15.553 9.790 -10.588 1.00 67.38 145 ASN A C 1
ATOM 1110 O O . ASN A 1 145 ? 14.333 9.841 -10.522 1.00 67.38 145 ASN A O 1
ATOM 1114 N N . PHE A 1 146 ? 16.254 9.139 -9.668 1.00 69.56 146 PHE A N 1
ATOM 1115 C CA . PHE A 1 146 ? 15.632 8.604 -8.453 1.00 69.56 146 PHE A CA 1
ATOM 1116 C C . PHE A 1 146 ? 15.873 9.505 -7.235 1.00 69.56 146 PHE A C 1
ATOM 1118 O O . PHE A 1 146 ? 15.086 9.489 -6.286 1.00 69.56 146 PHE A O 1
ATOM 1125 N N . ALA A 1 147 ? 16.915 10.337 -7.283 1.00 73.50 147 ALA A N 1
ATOM 1126 C CA . ALA A 1 147 ? 17.321 11.236 -6.215 1.00 73.50 147 ALA A CA 1
ATOM 1127 C C . ALA A 1 147 ? 16.620 12.602 -6.348 1.00 73.50 147 ALA A C 1
ATOM 1129 O O . ALA A 1 147 ? 17.173 13.561 -6.889 1.00 73.50 147 ALA A O 1
ATOM 1130 N N . SER A 1 148 ? 15.393 12.707 -5.823 1.00 76.81 148 SER A N 1
ATOM 1131 C CA . SER A 1 148 ? 14.746 14.003 -5.553 1.00 76.81 148 SER A CA 1
ATOM 1132 C C . SER A 1 148 ? 14.168 14.085 -4.147 1.00 76.81 148 SER A C 1
ATOM 1134 O O . SER A 1 148 ? 13.828 13.074 -3.529 1.00 76.81 148 SER A O 1
ATOM 1136 N N . LEU A 1 149 ? 13.971 15.319 -3.678 1.00 78.56 149 LEU A N 1
ATOM 1137 C CA . LEU A 1 149 ? 13.287 15.602 -2.418 1.00 78.56 149 LEU A CA 1
ATOM 1138 C C . LEU A 1 149 ? 11.868 15.011 -2.388 1.00 78.56 149 LEU A C 1
ATOM 1140 O O . LEU A 1 149 ? 11.452 14.442 -1.381 1.00 78.56 149 LEU A O 1
ATOM 1144 N N . ARG A 1 150 ? 11.141 15.091 -3.510 1.00 77.38 150 ARG A N 1
ATOM 1145 C CA . ARG A 1 150 ? 9.793 14.523 -3.649 1.00 77.38 150 ARG A CA 1
ATOM 1146 C C . ARG A 1 150 ? 9.792 13.009 -3.423 1.00 77.38 150 ARG A C 1
ATOM 1148 O O . ARG A 1 150 ? 8.911 12.506 -2.724 1.00 77.38 150 ARG A O 1
ATOM 1155 N N . ASN A 1 151 ? 10.780 12.301 -3.968 1.00 77.81 151 ASN A N 1
ATOM 1156 C CA . ASN A 1 151 ? 10.942 10.862 -3.755 1.00 77.81 151 ASN A CA 1
ATOM 1157 C C . ASN A 1 151 ? 11.345 10.546 -2.316 1.00 77.81 151 ASN A C 1
ATOM 1159 O O . ASN A 1 151 ? 10.781 9.633 -1.725 1.00 77.81 151 ASN A O 1
ATOM 1163 N N . GLY A 1 152 ? 12.235 11.340 -1.713 1.00 81.44 152 GLY A N 1
ATOM 1164 C CA . GLY A 1 152 ? 12.594 11.190 -0.300 1.00 81.44 152 GLY A CA 1
ATOM 1165 C C . GLY A 1 152 ? 11.379 11.294 0.632 1.00 81.44 152 GLY A C 1
ATOM 1166 O O . GLY A 1 152 ? 11.169 10.429 1.482 1.00 81.44 152 GLY A O 1
ATOM 1167 N N . ILE A 1 153 ? 10.520 12.299 0.422 1.00 83.81 153 ILE A N 1
ATOM 1168 C CA . ILE A 1 153 ? 9.281 12.473 1.200 1.00 83.81 153 ILE A CA 1
ATOM 1169 C C . ILE A 1 153 ? 8.299 11.323 0.938 1.00 83.81 153 ILE A C 1
ATOM 1171 O O . ILE A 1 153 ? 7.735 10.769 1.882 1.00 83.81 153 ILE A O 1
ATOM 1175 N N . SER A 1 154 ? 8.110 10.935 -0.326 1.00 80.56 154 SER A N 1
ATOM 1176 C CA . SER A 1 154 ? 7.194 9.844 -0.697 1.00 80.56 154 SER A CA 1
ATOM 1177 C C . SER A 1 154 ? 7.647 8.509 -0.096 1.00 80.56 154 SER A C 1
ATOM 1179 O O . SER A 1 154 ? 6.845 7.808 0.517 1.00 80.56 154 SER A O 1
ATOM 1181 N N . THR A 1 155 ? 8.947 8.217 -0.162 1.00 85.88 155 THR A N 1
ATOM 1182 C CA . THR A 1 155 ? 9.587 7.053 0.464 1.00 85.88 155 THR A CA 1
ATOM 1183 C C . THR A 1 155 ? 9.326 7.022 1.964 1.00 85.88 155 THR A C 1
ATOM 1185 O O . THR A 1 155 ? 8.880 6.007 2.495 1.00 85.88 155 THR A O 1
ATOM 1188 N N . MET A 1 156 ? 9.544 8.146 2.652 1.00 89.56 156 MET A N 1
ATOM 1189 C CA . MET A 1 156 ? 9.299 8.255 4.090 1.00 89.56 156 MET A CA 1
ATOM 1190 C C . MET A 1 156 ? 7.838 7.929 4.437 1.00 89.56 156 MET A C 1
ATOM 1192 O O . MET A 1 156 ? 7.580 7.145 5.351 1.00 89.56 156 MET A O 1
ATOM 1196 N N . ILE A 1 157 ? 6.878 8.483 3.689 1.00 88.19 157 ILE A N 1
ATOM 1197 C CA . ILE A 1 157 ? 5.446 8.227 3.897 1.00 88.19 157 ILE A CA 1
ATOM 1198 C C . ILE A 1 157 ? 5.118 6.747 3.652 1.00 88.19 157 ILE A C 1
ATOM 1200 O O . ILE A 1 157 ? 4.482 6.114 4.496 1.00 88.19 157 ILE A O 1
ATOM 1204 N N . ILE A 1 158 ? 5.584 6.171 2.541 1.00 87.75 158 ILE A N 1
ATOM 1205 C CA . ILE A 1 158 ? 5.320 4.773 2.171 1.00 87.75 158 ILE A CA 1
ATOM 1206 C C . ILE A 1 158 ? 5.904 3.811 3.209 1.00 87.75 158 ILE A C 1
ATOM 1208 O O . ILE A 1 158 ? 5.200 2.916 3.671 1.00 87.75 158 ILE A O 1
ATOM 1212 N N . ILE A 1 159 ? 7.150 4.015 3.646 1.00 91.50 159 ILE A N 1
ATOM 1213 C CA . ILE A 1 159 ? 7.787 3.175 4.671 1.00 91.50 159 ILE A CA 1
ATOM 1214 C C . ILE A 1 159 ? 7.040 3.281 5.997 1.00 91.50 159 ILE A C 1
ATOM 1216 O O . ILE A 1 159 ? 6.807 2.271 6.662 1.00 91.50 159 ILE A O 1
ATOM 1220 N N . TYR A 1 160 ? 6.643 4.487 6.401 1.00 92.25 160 TYR A N 1
ATOM 1221 C CA . TYR A 1 160 ? 5.870 4.671 7.624 1.00 92.25 160 TYR A CA 1
ATOM 1222 C C . TYR A 1 160 ? 4.545 3.896 7.576 1.00 92.25 160 TYR A C 1
ATOM 1224 O O . TYR A 1 160 ? 4.202 3.168 8.510 1.00 92.25 160 TYR A O 1
ATOM 1232 N N . LEU A 1 161 ? 3.830 3.987 6.456 1.00 90.44 161 LEU A N 1
ATOM 1233 C CA . LEU A 1 161 ? 2.567 3.288 6.248 1.00 90.44 161 LEU A CA 1
ATOM 1234 C C . LEU A 1 161 ? 2.739 1.770 6.178 1.00 90.44 161 LEU A C 1
ATOM 1236 O O . LEU A 1 161 ? 1.979 1.049 6.823 1.00 90.44 161 LEU A O 1
ATOM 1240 N N . LEU A 1 162 ? 3.752 1.271 5.465 1.00 88.94 162 LEU A N 1
ATOM 1241 C CA . LEU A 1 162 ? 4.071 -0.158 5.416 1.00 88.94 162 LEU A CA 1
ATOM 1242 C C . LEU A 1 162 ? 4.333 -0.713 6.818 1.00 88.94 162 LEU A C 1
ATOM 1244 O O . LEU A 1 162 ? 3.789 -1.759 7.167 1.00 88.94 162 LEU A O 1
ATOM 1248 N N . GLN A 1 163 ? 5.078 0.007 7.662 1.00 91.31 163 GLN A N 1
ATOM 1249 C CA . GLN A 1 163 ? 5.299 -0.397 9.054 1.00 91.31 163 GLN A CA 1
ATOM 1250 C C . GLN A 1 163 ? 3.993 -0.476 9.855 1.00 91.31 163 GLN A C 1
ATOM 1252 O O . GLN A 1 163 ? 3.788 -1.435 10.605 1.00 91.31 163 GLN A O 1
ATOM 1257 N N . LEU A 1 164 ? 3.083 0.488 9.673 1.00 89.12 164 LEU A N 1
ATOM 1258 C CA . LEU A 1 164 ? 1.759 0.443 10.294 1.00 89.12 164 LEU A CA 1
ATOM 1259 C C . LEU A 1 164 ? 0.943 -0.759 9.801 1.00 89.12 164 LEU A C 1
ATOM 1261 O O . LEU A 1 164 ? 0.348 -1.459 10.623 1.00 89.12 164 LEU A O 1
ATOM 1265 N N . PHE A 1 165 ? 0.938 -1.047 8.496 1.00 86.19 165 PHE A N 1
ATOM 1266 C CA . PHE A 1 165 ? 0.241 -2.212 7.940 1.00 86.19 165 PHE A CA 1
ATOM 1267 C C . PHE A 1 165 ? 0.803 -3.531 8.473 1.00 86.19 165 PHE A C 1
ATOM 1269 O O . PHE A 1 165 ? 0.036 -4.393 8.911 1.00 86.19 165 PHE A O 1
ATOM 1276 N N . VAL A 1 166 ? 2.130 -3.663 8.519 1.00 87.44 166 VAL A N 1
ATOM 1277 C CA . VAL A 1 166 ? 2.829 -4.817 9.098 1.00 87.44 166 VAL A CA 1
ATOM 1278 C C . VAL A 1 166 ? 2.433 -5.014 10.566 1.00 87.44 166 VAL A C 1
ATOM 1280 O O . VAL A 1 166 ? 2.069 -6.123 10.971 1.00 87.44 166 VAL A O 1
ATOM 1283 N N . LEU A 1 167 ? 2.431 -3.944 11.367 1.00 86.44 167 LEU A N 1
ATOM 1284 C CA . LEU A 1 167 ? 2.032 -4.014 12.773 1.00 86.44 167 LEU A CA 1
ATOM 1285 C C . LEU A 1 167 ? 0.572 -4.433 12.930 1.00 86.44 167 LEU A C 1
ATOM 1287 O O . LEU A 1 167 ? 0.277 -5.332 13.717 1.00 86.44 167 LEU A O 1
ATOM 1291 N N . MET A 1 168 ? -0.338 -3.807 12.178 1.00 83.44 168 MET A N 1
ATOM 1292 C CA . MET A 1 168 ? -1.764 -4.124 12.239 1.00 83.44 168 MET A CA 1
ATOM 1293 C C . MET A 1 168 ? -2.012 -5.594 11.894 1.00 83.44 168 MET A C 1
ATOM 1295 O O . MET A 1 168 ? -2.860 -6.239 12.514 1.00 83.44 168 MET A O 1
ATOM 1299 N N . ASN A 1 169 ? -1.243 -6.158 10.960 1.00 83.44 169 ASN A N 1
ATOM 1300 C CA . ASN A 1 169 ? -1.368 -7.554 10.554 1.00 83.44 169 ASN A CA 1
ATOM 1301 C C . ASN A 1 169 ? -0.645 -8.558 11.475 1.00 83.44 169 ASN A C 1
ATOM 1303 O O . ASN A 1 169 ? -0.822 -9.766 11.320 1.00 83.44 169 ASN A O 1
ATOM 1307 N N . THR A 1 170 ? 0.122 -8.086 12.460 1.00 81.50 170 THR A N 1
ATOM 1308 C CA . THR A 1 170 ? 0.779 -8.943 13.455 1.00 81.50 170 THR A CA 1
ATOM 1309 C C . THR A 1 170 ? -0.245 -9.462 14.478 1.00 81.50 170 THR A C 1
ATOM 1311 O O . THR A 1 170 ? -1.179 -8.753 14.868 1.00 81.50 170 THR A O 1
ATOM 1314 N N . LYS A 1 171 ? -0.108 -10.722 14.926 1.00 77.38 171 LYS A N 1
ATOM 1315 C CA . LYS A 1 171 ? -0.982 -11.284 15.973 1.00 77.38 171 LYS A CA 1
ATOM 1316 C C . LYS A 1 171 ? -0.819 -10.468 17.261 1.00 77.38 171 LYS A C 1
ATOM 1318 O O . LYS A 1 171 ? 0.270 -10.400 17.822 1.00 77.38 171 LYS A O 1
ATOM 1323 N N . SER A 1 172 ? -1.905 -9.850 17.724 1.00 71.88 172 SER A N 1
ATOM 1324 C CA . SER A 1 172 ? -1.897 -9.085 18.971 1.00 71.88 172 SER A CA 1
ATOM 1325 C C . SER A 1 172 ? -2.133 -10.011 20.160 1.00 71.88 172 SER A C 1
ATOM 1327 O O . SER A 1 172 ? -3.069 -10.808 20.138 1.00 71.88 172 SER A O 1
ATOM 1329 N N . LYS A 1 173 ? -1.304 -9.879 21.199 1.00 70.12 173 LYS A N 1
ATOM 1330 C CA . LYS A 1 173 ? -1.464 -10.590 22.481 1.00 70.12 173 LYS A CA 1
ATOM 1331 C C . LYS A 1 173 ? -2.387 -9.851 23.465 1.00 70.12 173 LYS A C 1
ATOM 1333 O O . LYS A 1 173 ? -2.571 -10.312 24.583 1.00 70.12 173 LYS A O 1
ATOM 1338 N N . GLY A 1 174 ? -2.958 -8.706 23.073 1.00 66.69 174 GLY A N 1
ATOM 1339 C CA . GLY A 1 174 ? -3.818 -7.880 23.928 1.00 66.69 174 GLY A CA 1
ATOM 1340 C C . GLY A 1 174 ? -5.081 -7.374 23.231 1.00 66.69 174 GLY A C 1
ATOM 1341 O O . GLY A 1 174 ? -5.388 -7.738 22.092 1.00 66.69 174 GLY A O 1
ATOM 1342 N N . LYS A 1 175 ? -5.837 -6.512 23.926 1.00 67.06 175 LYS A N 1
ATOM 1343 C CA . LYS A 1 175 ? -7.045 -5.886 23.370 1.00 67.06 175 LYS A CA 1
ATOM 1344 C C . LYS A 1 175 ? -6.661 -4.958 22.213 1.00 67.06 175 LYS A C 1
ATOM 1346 O O . LYS A 1 175 ? -6.038 -3.922 22.411 1.00 67.06 175 LYS A O 1
ATOM 1351 N N . THR A 1 176 ? -7.046 -5.342 21.001 1.00 75.81 176 THR A N 1
ATOM 1352 C CA . THR A 1 176 ? -6.985 -4.498 19.799 1.00 75.81 176 THR A CA 1
ATOM 1353 C C . THR A 1 176 ? -8.335 -3.831 19.575 1.00 75.81 176 THR A C 1
ATOM 1355 O O . THR A 1 176 ? -9.364 -4.484 19.759 1.00 75.81 176 THR A O 1
ATOM 1358 N N . PHE A 1 177 ? -8.321 -2.566 19.142 1.00 83.75 177 PHE A N 1
ATOM 1359 C CA . PHE A 1 177 ? -9.524 -1.848 18.717 1.00 83.75 177 PHE A CA 1
ATOM 1360 C C . PHE A 1 177 ? -10.274 -2.644 17.647 1.00 83.75 177 PHE A C 1
ATOM 1362 O O . PHE A 1 177 ? -9.668 -3.171 16.706 1.00 83.75 177 PHE A O 1
ATOM 1369 N N . ASP A 1 178 ? -11.596 -2.721 17.777 1.00 88.00 178 ASP A N 1
ATOM 1370 C CA . ASP A 1 178 ? -12.429 -3.472 16.839 1.00 88.00 178 ASP A CA 1
ATOM 1371 C C . ASP A 1 178 ? -12.429 -2.824 15.451 1.00 88.00 178 ASP A C 1
ATOM 1373 O O . ASP A 1 178 ? -12.526 -3.542 14.459 1.00 88.00 178 ASP A O 1
ATOM 1377 N N . GLY A 1 179 ? -12.166 -1.515 15.358 1.00 88.69 179 GLY A N 1
ATOM 1378 C CA . GLY A 1 179 ? -11.949 -0.834 14.078 1.00 88.69 179 GLY A CA 1
ATOM 1379 C C . GLY A 1 179 ? -10.754 -1.378 13.281 1.00 88.69 179 GLY A C 1
ATOM 1380 O O . GLY A 1 179 ? -10.847 -1.573 12.071 1.00 88.69 179 GLY A O 1
ATOM 1381 N N . ILE A 1 180 ? -9.650 -1.731 13.957 1.00 89.00 180 ILE A N 1
ATOM 1382 C CA . ILE A 1 180 ? -8.485 -2.370 13.310 1.00 89.00 180 ILE A CA 1
ATOM 1383 C C . ILE A 1 180 ? -8.854 -3.784 12.846 1.00 89.00 180 ILE A C 1
ATOM 1385 O O . ILE A 1 180 ? -8.436 -4.223 11.776 1.00 89.00 180 ILE A O 1
ATOM 1389 N N . LYS A 1 181 ? -9.654 -4.523 13.627 1.00 89.44 181 LYS A N 1
ATOM 1390 C CA . LYS A 1 181 ? -10.142 -5.849 13.213 1.00 89.44 181 LYS A CA 1
ATOM 1391 C C . LYS A 1 181 ? -11.054 -5.746 11.991 1.00 89.44 181 LYS A C 1
ATOM 1393 O O . LYS A 1 181 ? -10.854 -6.508 11.049 1.00 89.44 181 LYS A O 1
ATOM 1398 N N . ALA A 1 182 ? -11.992 -4.800 11.986 1.00 91.81 182 ALA A N 1
ATOM 1399 C CA . ALA A 1 182 ? -12.887 -4.543 10.863 1.00 91.81 182 ALA A CA 1
ATOM 1400 C C . ALA A 1 182 ? -12.101 -4.203 9.590 1.00 91.81 182 ALA A C 1
ATOM 1402 O O . ALA A 1 182 ? -12.318 -4.849 8.564 1.00 91.81 182 ALA A O 1
ATOM 1403 N N . PHE A 1 183 ? -11.108 -3.306 9.675 1.00 93.06 183 PHE A N 1
ATOM 1404 C CA . PHE A 1 183 ? -10.182 -3.024 8.571 1.00 93.06 183 PHE A CA 1
ATOM 1405 C C . PHE A 1 183 ? -9.513 -4.302 8.054 1.00 93.06 183 PHE A C 1
ATOM 1407 O O . PHE A 1 183 ? -9.555 -4.585 6.857 1.00 93.06 183 PHE A O 1
ATOM 1414 N N . ARG A 1 184 ? -8.949 -5.117 8.958 1.00 90.19 184 ARG A N 1
ATOM 1415 C CA . ARG A 1 184 ? -8.263 -6.356 8.573 1.00 90.19 184 ARG A CA 1
ATOM 1416 C C . ARG A 1 184 ? -9.150 -7.326 7.820 1.00 90.19 184 ARG A C 1
ATOM 1418 O O . ARG A 1 184 ? -8.733 -7.898 6.819 1.00 90.19 184 ARG A O 1
ATOM 1425 N N . HIS A 1 185 ? -10.359 -7.538 8.317 1.00 92.00 185 HIS A N 1
ATOM 1426 C CA . HIS A 1 185 ? -11.286 -8.441 7.658 1.00 92.00 185 HIS A CA 1
ATOM 1427 C C . HIS A 1 185 ? -11.790 -7.871 6.331 1.00 92.00 185 HIS A C 1
ATOM 1429 O O . HIS A 1 185 ? -11.900 -8.624 5.366 1.00 92.00 185 HIS A O 1
ATOM 1435 N N . THR A 1 186 ? -12.001 -6.557 6.253 1.00 93.06 186 THR A N 1
ATOM 1436 C CA . THR A 1 186 ? -12.406 -5.863 5.023 1.00 93.06 186 THR A CA 1
ATOM 1437 C C . THR A 1 186 ? -11.369 -6.040 3.928 1.00 93.06 186 THR A C 1
ATOM 1439 O O . THR A 1 186 ? -11.696 -6.593 2.881 1.00 93.06 186 THR A O 1
ATOM 1442 N N . TYR A 1 187 ? -10.109 -5.655 4.173 1.00 89.88 187 TYR A N 1
ATOM 1443 C CA . TYR A 1 187 ? -9.083 -5.749 3.133 1.00 89.88 187 TYR A CA 1
ATOM 1444 C C . TYR A 1 187 ? -8.848 -7.204 2.717 1.00 89.88 187 TYR A C 1
ATOM 1446 O O . TYR A 1 187 ? -8.675 -7.459 1.535 1.00 89.88 187 TYR A O 1
ATOM 1454 N N . ARG A 1 188 ? -8.864 -8.172 3.651 1.00 91.19 188 ARG A N 1
ATOM 1455 C CA . ARG A 1 188 ? -8.665 -9.594 3.313 1.00 91.19 188 ARG A CA 1
ATOM 1456 C C . ARG A 1 188 ? -9.796 -10.131 2.453 1.00 91.19 188 ARG A C 1
ATOM 1458 O O . ARG A 1 188 ? -9.537 -10.838 1.491 1.00 91.19 188 ARG A O 1
ATOM 1465 N N . THR A 1 189 ? -11.033 -9.791 2.802 1.00 93.06 189 THR A N 1
ATOM 1466 C CA . THR A 1 189 ? -12.211 -10.232 2.049 1.00 93.06 189 THR A CA 1
ATOM 1467 C C . THR A 1 189 ? -12.185 -9.639 0.645 1.00 93.06 189 THR A C 1
ATOM 1469 O O . THR A 1 189 ? -12.318 -10.379 -0.323 1.00 93.06 189 THR A O 1
ATOM 1472 N N . LEU A 1 190 ? -11.910 -8.336 0.522 1.00 92.31 190 LEU A N 1
ATOM 1473 C CA . LEU A 1 190 ? -11.762 -7.689 -0.781 1.00 92.31 190 LEU A CA 1
ATOM 1474 C C . LEU A 1 190 ? -10.574 -8.249 -1.569 1.00 92.31 190 LEU A C 1
ATOM 1476 O O . LEU A 1 190 ? -10.723 -8.481 -2.760 1.00 92.31 190 LEU A O 1
ATOM 1480 N N . ALA A 1 191 ? -9.432 -8.526 -0.928 1.00 90.94 191 ALA A N 1
ATOM 1481 C CA . ALA A 1 191 ? -8.259 -9.127 -1.567 1.00 90.94 191 ALA A CA 1
ATOM 1482 C C . ALA A 1 191 ? -8.553 -10.519 -2.126 1.00 90.94 191 ALA A C 1
ATOM 1484 O O . ALA A 1 191 ? -8.147 -10.809 -3.243 1.00 90.94 191 ALA A O 1
ATOM 1485 N N . ILE A 1 192 ? -9.281 -11.359 -1.384 1.00 92.12 192 ILE A N 1
ATOM 1486 C CA . ILE A 1 192 ? -9.686 -12.689 -1.853 1.00 92.12 192 ILE A CA 1
ATOM 1487 C C . ILE A 1 192 ? -10.626 -12.558 -3.053 1.00 92.12 192 ILE A C 1
ATOM 1489 O O . ILE A 1 192 ? -10.384 -13.183 -4.079 1.00 92.12 192 ILE A O 1
ATOM 1493 N N . ILE A 1 193 ? -11.659 -11.715 -2.952 1.00 90.31 193 ILE A N 1
ATOM 1494 C CA . ILE A 1 193 ? -12.608 -11.486 -4.051 1.00 90.31 193 ILE A CA 1
ATOM 1495 C C . ILE A 1 193 ? -11.874 -10.943 -5.285 1.00 90.31 193 ILE A C 1
ATOM 1497 O O . ILE A 1 193 ? -12.030 -11.475 -6.379 1.00 90.31 193 ILE A O 1
ATOM 1501 N N . GLY A 1 194 ? -11.018 -9.937 -5.103 1.00 86.56 194 GLY A N 1
ATOM 1502 C CA . GLY A 1 194 ? -10.212 -9.347 -6.169 1.00 86.56 194 GLY A CA 1
ATOM 1503 C C . GLY A 1 194 ? -9.203 -10.322 -6.775 1.00 86.56 194 GLY A C 1
ATOM 1504 O O . GLY A 1 194 ? -8.988 -10.287 -7.979 1.00 86.56 194 GLY A O 1
ATOM 1505 N N . ALA A 1 195 ? -8.620 -11.227 -5.984 1.00 87.62 195 ALA A N 1
ATOM 1506 C CA . ALA A 1 195 ? -7.722 -12.261 -6.494 1.00 87.62 195 ALA A CA 1
ATOM 1507 C C . ALA A 1 195 ? -8.476 -13.291 -7.334 1.00 87.62 195 ALA A C 1
ATOM 1509 O O . ALA A 1 195 ? -8.000 -13.651 -8.403 1.00 87.62 195 ALA A O 1
ATOM 1510 N N . VAL A 1 196 ? -9.666 -13.717 -6.901 1.00 86.88 196 VAL A N 1
ATOM 1511 C CA . VAL A 1 196 ? -10.516 -14.623 -7.686 1.00 86.88 196 VAL A CA 1
ATOM 1512 C C . VAL A 1 196 ? -10.912 -13.972 -9.012 1.00 86.88 196 VAL A C 1
ATOM 1514 O O . VAL A 1 196 ? -10.706 -14.572 -10.063 1.00 86.88 196 VAL A O 1
ATOM 1517 N N . ILE A 1 197 ? -11.407 -12.730 -8.980 1.00 81.56 197 ILE A N 1
ATOM 1518 C CA . ILE A 1 197 ? -11.762 -11.977 -10.194 1.00 81.56 197 ILE A CA 1
ATOM 1519 C C . ILE A 1 197 ? -10.535 -11.808 -11.099 1.00 81.56 197 ILE A C 1
ATOM 1521 O O . ILE A 1 197 ? -10.619 -12.052 -12.299 1.00 81.56 197 ILE A O 1
ATOM 1525 N N . GLY A 1 198 ? -9.392 -11.431 -10.524 1.00 78.81 198 GLY A N 1
ATOM 1526 C CA . GLY A 1 198 ? -8.157 -11.187 -11.259 1.00 78.81 198 GLY A CA 1
ATOM 1527 C C . GLY A 1 198 ? -7.582 -12.437 -11.917 1.00 78.81 198 GLY A C 1
ATOM 1528 O O . GLY A 1 198 ? -7.202 -12.379 -13.082 1.00 78.81 198 GLY A O 1
ATOM 1529 N N . ILE A 1 199 ? -7.565 -13.571 -11.212 1.00 81.56 199 ILE A N 1
ATOM 1530 C CA . ILE A 1 199 ? -7.124 -14.855 -11.770 1.00 81.56 199 ILE A CA 1
ATOM 1531 C C . ILE A 1 199 ? -8.038 -15.263 -12.924 1.00 81.56 199 ILE A C 1
ATOM 1533 O O . ILE A 1 199 ? -7.533 -15.598 -13.990 1.00 81.56 199 ILE A O 1
ATOM 1537 N N . LEU A 1 200 ? -9.363 -15.189 -12.750 1.00 78.56 200 LEU A N 1
ATOM 1538 C CA . LEU A 1 200 ? -10.307 -15.512 -13.823 1.00 78.56 200 LEU A CA 1
ATOM 1539 C C . LEU A 1 200 ? -10.076 -14.612 -15.043 1.00 78.56 200 LEU A C 1
ATOM 1541 O O . LEU A 1 200 ? -9.916 -15.115 -16.152 1.00 78.56 200 LEU A O 1
ATOM 1545 N N . ALA A 1 201 ? -9.980 -13.296 -14.837 1.00 72.94 201 ALA A N 1
ATOM 1546 C CA . ALA A 1 201 ? -9.718 -12.339 -15.908 1.00 72.94 201 ALA A CA 1
ATOM 1547 C C . ALA A 1 201 ? -8.396 -12.619 -16.642 1.00 72.94 201 ALA A C 1
ATOM 1549 O O . ALA A 1 201 ? -8.362 -12.564 -17.866 1.00 72.94 201 ALA A O 1
ATOM 1550 N N . MET A 1 202 ? -7.322 -12.964 -15.925 1.00 74.75 202 MET A N 1
ATOM 1551 C CA . MET A 1 202 ? -6.036 -13.306 -16.543 1.00 74.75 202 MET A CA 1
ATOM 1552 C C . MET A 1 202 ? -6.083 -14.626 -17.307 1.00 74.75 202 MET A C 1
ATOM 1554 O O . MET A 1 202 ? -5.584 -14.687 -18.423 1.00 74.75 202 MET A O 1
ATOM 1558 N N . VAL A 1 203 ? -6.694 -15.672 -16.744 1.00 72.81 203 VAL A N 1
ATOM 1559 C CA . VAL A 1 203 ? -6.786 -16.991 -17.392 1.00 72.81 203 VAL A CA 1
ATOM 1560 C C . VAL A 1 203 ? -7.593 -16.913 -18.689 1.00 72.81 203 VAL A C 1
ATOM 1562 O O . VAL A 1 203 ? -7.198 -17.513 -19.690 1.00 72.81 203 VAL A O 1
ATOM 1565 N N . PHE A 1 204 ? -8.693 -16.152 -18.691 1.00 72.81 204 PHE A N 1
ATOM 1566 C CA . PHE A 1 204 ? -9.508 -15.944 -19.889 1.00 72.81 204 PHE A CA 1
ATOM 1567 C C . PHE A 1 204 ? -8.918 -14.910 -20.854 1.00 72.81 204 PHE A C 1
ATOM 1569 O O . PHE A 1 204 ? -9.155 -15.021 -22.051 1.00 72.81 204 PHE A O 1
ATOM 1576 N N . GLY A 1 205 ? -8.168 -13.920 -20.362 1.00 66.06 205 GLY A N 1
ATOM 1577 C CA . GLY A 1 205 ? -7.562 -12.868 -21.184 1.00 66.06 205 GLY A CA 1
ATOM 1578 C C . GLY A 1 205 ? -6.233 -13.262 -21.835 1.00 66.06 205 GLY A C 1
ATOM 1579 O O . GLY A 1 205 ? -5.880 -12.712 -22.871 1.00 66.06 205 GLY A O 1
ATOM 1580 N N . LEU A 1 206 ? -5.504 -14.224 -21.263 1.00 68.94 206 LEU A N 1
ATOM 1581 C CA . LEU A 1 206 ? -4.195 -14.684 -21.744 1.00 68.94 206 LEU A CA 1
ATOM 1582 C C . LEU A 1 206 ? -4.279 -16.051 -22.440 1.00 68.94 206 LEU A C 1
ATOM 1584 O O . LEU A 1 206 ? -3.372 -16.870 -22.312 1.00 68.94 206 LEU A O 1
ATOM 1588 N N . GLN A 1 207 ? -5.362 -16.310 -23.181 1.00 66.25 207 GLN A N 1
ATOM 1589 C CA . GLN A 1 207 ? -5.557 -17.576 -23.909 1.00 66.25 207 GLN A CA 1
ATOM 1590 C C . GLN A 1 207 ? -4.403 -17.897 -24.867 1.00 66.25 207 GLN A C 1
ATOM 1592 O O . GLN A 1 207 ? -4.039 -19.057 -25.024 1.00 66.25 207 GLN A O 1
ATOM 1597 N N . SER A 1 208 ? -3.773 -16.873 -25.445 1.00 60.25 208 SER A N 1
ATOM 1598 C CA . SER A 1 208 ? -2.619 -17.020 -26.337 1.00 60.25 208 SER A CA 1
ATOM 1599 C C . SER A 1 208 ? -1.339 -17.504 -25.648 1.00 60.25 208 SER A C 1
ATOM 1601 O O . SER A 1 208 ? -0.415 -17.918 -26.336 1.00 60.25 208 SER A O 1
ATOM 1603 N N . LEU A 1 209 ? -1.266 -17.461 -24.313 1.00 60.97 209 LEU A N 1
ATOM 1604 C CA . LEU A 1 209 ? -0.110 -17.910 -23.526 1.00 60.97 209 LEU A CA 1
ATOM 1605 C C . LEU A 1 209 ? -0.336 -19.283 -22.868 1.00 60.97 209 LEU A C 1
ATOM 1607 O O . LEU A 1 209 ? 0.460 -19.687 -22.022 1.00 60.97 209 LEU A O 1
ATOM 1611 N N . HIS A 1 210 ? -1.416 -20.001 -23.211 1.00 66.19 210 HIS A N 1
ATOM 1612 C CA . HIS A 1 210 ? -1.746 -21.296 -22.590 1.00 66.19 210 HIS A CA 1
ATOM 1613 C C . HIS A 1 210 ? -0.688 -22.377 -22.844 1.00 66.19 210 HIS A C 1
ATOM 1615 O O . HIS A 1 210 ? -0.447 -23.194 -21.955 1.00 66.19 210 HIS A O 1
ATOM 1621 N N . ASP A 1 211 ? -0.009 -22.339 -23.992 1.00 70.81 211 ASP A N 1
ATOM 1622 C CA . ASP A 1 211 ? 1.023 -23.323 -24.345 1.00 70.81 211 ASP A CA 1
ATOM 1623 C C . ASP A 1 211 ? 2.356 -23.090 -23.598 1.00 70.81 211 ASP A C 1
ATOM 1625 O O . ASP A 1 211 ? 3.149 -24.015 -23.420 1.00 70.81 211 ASP A O 1
ATOM 1629 N N . GLU A 1 212 ? 2.587 -21.883 -23.067 1.00 72.81 212 GLU A N 1
ATOM 1630 C CA . GLU A 1 212 ? 3.791 -21.510 -22.313 1.00 72.81 212 GLU A CA 1
ATOM 1631 C C . GLU A 1 212 ? 3.494 -21.344 -20.813 1.00 72.81 212 GLU A C 1
ATOM 1633 O O . GLU A 1 212 ? 3.596 -20.258 -20.236 1.00 72.81 212 GLU A O 1
ATOM 1638 N N . ILE A 1 213 ? 3.154 -22.451 -20.146 1.00 73.81 213 ILE A N 1
ATOM 1639 C CA . ILE A 1 213 ? 2.706 -22.482 -18.737 1.00 73.81 213 ILE A CA 1
ATOM 1640 C C . ILE A 1 213 ? 3.654 -21.730 -17.783 1.00 73.81 213 ILE A C 1
ATOM 1642 O O . ILE A 1 213 ? 3.201 -21.052 -16.859 1.00 73.81 213 ILE A O 1
ATOM 1646 N N . ILE A 1 214 ? 4.971 -21.826 -17.991 1.00 70.94 214 ILE A N 1
ATOM 1647 C CA . ILE A 1 214 ? 5.967 -21.153 -17.140 1.00 70.94 214 ILE A CA 1
ATOM 1648 C C . ILE A 1 214 ? 5.878 -19.628 -17.295 1.00 70.94 214 ILE A C 1
ATOM 1650 O O . ILE A 1 214 ? 5.885 -18.908 -16.293 1.00 70.94 214 ILE A O 1
ATOM 1654 N N . LEU A 1 215 ? 5.748 -19.136 -18.530 1.00 66.94 215 LEU A N 1
ATOM 1655 C CA . LEU A 1 215 ? 5.596 -17.710 -18.811 1.00 66.94 215 LEU A CA 1
ATOM 1656 C C . LEU A 1 215 ? 4.257 -17.196 -18.271 1.00 66.94 215 LEU A C 1
ATOM 1658 O O . LEU A 1 215 ? 4.216 -16.153 -17.618 1.00 66.94 215 LEU A O 1
ATOM 1662 N N . LEU A 1 216 ? 3.180 -17.965 -18.457 1.00 70.19 216 LEU A N 1
ATOM 1663 C CA . LEU A 1 216 ? 1.857 -17.653 -17.921 1.00 70.19 216 LEU A CA 1
ATOM 1664 C C . LEU A 1 216 ? 1.882 -17.506 -16.390 1.00 70.19 216 LEU A C 1
ATOM 1666 O O . LEU A 1 216 ? 1.368 -16.523 -15.855 1.00 70.19 216 LEU A O 1
ATOM 1670 N N . LEU A 1 217 ? 2.525 -18.436 -15.673 1.00 74.50 217 LEU A N 1
ATOM 1671 C CA . LEU A 1 217 ? 2.679 -18.363 -14.215 1.00 74.50 217 LEU A CA 1
ATOM 1672 C C . LEU A 1 217 ? 3.469 -17.125 -13.780 1.00 74.50 217 LEU A C 1
ATOM 1674 O O . LEU A 1 217 ? 3.085 -16.461 -12.816 1.00 74.50 217 LEU A O 1
ATOM 1678 N N . PHE A 1 218 ? 4.545 -16.792 -14.494 1.00 69.75 218 PHE A N 1
ATOM 1679 C CA . PHE A 1 218 ? 5.341 -15.602 -14.208 1.00 69.75 218 PHE A CA 1
ATOM 1680 C C . PHE A 1 218 ? 4.515 -14.320 -14.378 1.00 69.75 218 PHE A C 1
ATOM 1682 O O . PHE A 1 218 ? 4.476 -13.482 -13.474 1.00 69.75 218 PHE A O 1
ATOM 1689 N N . VAL A 1 219 ? 3.787 -14.199 -15.492 1.00 69.25 219 VAL A N 1
ATOM 1690 C CA . VAL A 1 219 ? 2.897 -13.061 -15.761 1.00 69.25 219 VAL A CA 1
ATOM 1691 C C . VAL A 1 219 ? 1.833 -12.937 -14.674 1.00 69.25 219 VAL A C 1
ATOM 1693 O O . VAL A 1 219 ? 1.636 -11.844 -14.145 1.00 69.25 219 VAL A O 1
ATOM 1696 N N . ILE A 1 220 ? 1.200 -14.045 -14.271 1.00 74.88 220 ILE A N 1
ATOM 1697 C CA . ILE A 1 220 ? 0.194 -14.039 -13.203 1.00 74.88 220 ILE A CA 1
ATOM 1698 C C . ILE A 1 220 ? 0.805 -13.550 -11.886 1.00 74.88 220 ILE A C 1
ATOM 1700 O O . ILE A 1 220 ? 0.245 -12.654 -11.263 1.00 74.88 220 ILE A O 1
ATOM 1704 N N . ILE A 1 221 ? 1.959 -14.068 -11.457 1.00 78.06 221 ILE A N 1
ATOM 1705 C CA . ILE A 1 221 ? 2.573 -13.680 -10.172 1.00 78.06 221 ILE A CA 1
ATOM 1706 C C . ILE A 1 221 ? 2.875 -12.175 -10.118 1.00 78.06 221 ILE A C 1
ATOM 1708 O O . ILE A 1 221 ? 2.628 -11.534 -9.093 1.00 78.06 221 ILE A O 1
ATOM 1712 N N . PHE A 1 222 ? 3.383 -11.602 -11.210 1.00 73.88 222 PHE A N 1
ATOM 1713 C CA . PHE A 1 222 ? 3.753 -10.186 -11.255 1.00 73.88 222 PHE A CA 1
ATOM 1714 C C . PHE A 1 222 ? 2.561 -9.253 -11.492 1.00 73.88 222 PHE A C 1
ATOM 1716 O O . PHE A 1 222 ? 2.508 -8.170 -10.904 1.00 73.88 222 PHE A O 1
ATOM 1723 N N . ALA A 1 223 ? 1.589 -9.659 -12.309 1.00 75.50 223 ALA A N 1
ATOM 1724 C CA . ALA A 1 223 ? 0.432 -8.833 -12.637 1.00 75.50 223 ALA A CA 1
ATOM 1725 C C . ALA A 1 223 ? -0.671 -8.905 -11.570 1.00 75.50 223 ALA A C 1
ATOM 1727 O O . ALA A 1 223 ? -1.393 -7.924 -11.364 1.00 75.50 223 ALA A O 1
ATOM 1728 N N . LEU A 1 224 ? -0.824 -10.043 -10.880 1.00 81.81 224 LEU A N 1
ATOM 1729 C CA . LEU A 1 224 ? -1.948 -10.291 -9.970 1.00 81.81 224 LEU A CA 1
ATOM 1730 C C . LEU A 1 224 ? -2.064 -9.241 -8.858 1.00 81.81 224 LEU A C 1
ATOM 1732 O O . LEU A 1 224 ? -3.177 -8.761 -8.647 1.00 81.81 224 LEU A O 1
ATOM 1736 N N . PRO A 1 225 ? -0.982 -8.798 -8.183 1.00 82.31 225 PRO A N 1
ATOM 1737 C CA . PRO A 1 225 ? -1.083 -7.754 -7.163 1.00 82.31 225 PRO A CA 1
ATOM 1738 C C . PRO A 1 225 ? -1.703 -6.451 -7.684 1.00 82.31 225 PRO A C 1
ATOM 1740 O O . PRO A 1 225 ? -2.525 -5.847 -6.996 1.00 82.31 225 PRO A O 1
ATOM 1743 N N . ASN A 1 226 ? -1.364 -6.046 -8.911 1.00 79.56 226 ASN A N 1
ATOM 1744 C CA . ASN A 1 226 ? -1.946 -4.864 -9.542 1.00 79.56 226 ASN A CA 1
ATOM 1745 C C . ASN A 1 226 ? -3.423 -5.093 -9.882 1.00 79.56 226 ASN A C 1
ATOM 1747 O O . ASN A 1 226 ? -4.265 -4.274 -9.525 1.00 79.56 226 ASN A O 1
ATOM 1751 N N . VAL A 1 227 ? -3.768 -6.239 -10.476 1.00 78.69 227 VAL A N 1
ATOM 1752 C CA . VAL A 1 227 ? -5.160 -6.555 -10.843 1.00 78.69 227 VAL A CA 1
ATOM 1753 C C . VAL A 1 227 ? -6.076 -6.711 -9.626 1.00 78.69 227 VAL A C 1
ATOM 1755 O O . VAL A 1 227 ? -7.232 -6.285 -9.665 1.00 78.69 227 VAL A O 1
ATOM 1758 N N . VAL A 1 228 ? -5.570 -7.233 -8.507 1.00 85.19 228 VAL A N 1
ATOM 1759 C CA . VAL A 1 228 ? -6.301 -7.259 -7.228 1.00 85.19 228 VAL A CA 1
ATOM 1760 C C . VAL A 1 228 ? -6.640 -5.839 -6.781 1.00 85.19 228 VAL A C 1
ATOM 1762 O O . VAL A 1 228 ? -7.780 -5.552 -6.421 1.00 85.19 228 VAL A O 1
ATOM 1765 N N . VAL A 1 229 ? -5.668 -4.930 -6.838 1.00 84.44 229 VAL A N 1
ATOM 1766 C CA . VAL A 1 229 ? -5.864 -3.528 -6.458 1.00 84.44 229 VAL A CA 1
ATOM 1767 C C . VAL A 1 229 ? -6.812 -2.819 -7.425 1.00 84.44 229 VAL A C 1
ATOM 1769 O O . VAL A 1 229 ? -7.686 -2.068 -6.995 1.00 84.44 229 VAL A O 1
ATOM 1772 N N . TYR A 1 230 ? -6.739 -3.124 -8.718 1.00 79.50 230 TYR A N 1
ATOM 1773 C CA . TYR A 1 230 ? -7.688 -2.618 -9.708 1.00 79.50 230 TYR A CA 1
ATOM 1774 C C . TYR A 1 230 ? -9.109 -3.102 -9.439 1.00 79.50 230 TYR A C 1
ATOM 1776 O O . TYR A 1 230 ? -10.054 -2.318 -9.529 1.00 79.50 230 TYR A O 1
ATOM 1784 N N . SER A 1 231 ? -9.254 -4.351 -8.996 1.00 82.06 231 SER A N 1
ATOM 1785 C CA . SER A 1 231 ? -10.539 -4.896 -8.564 1.00 82.06 231 SER A CA 1
ATOM 1786 C C . SER A 1 231 ? -11.101 -4.134 -7.362 1.00 82.06 231 SER A C 1
ATOM 1788 O O . SER A 1 231 ? -12.314 -3.976 -7.269 1.00 82.06 231 SER A O 1
ATOM 1790 N N . PHE A 1 232 ? -10.263 -3.598 -6.462 1.00 86.81 232 PHE A N 1
ATOM 1791 C CA . PHE A 1 232 ? -10.744 -2.776 -5.341 1.00 86.81 232 PHE A CA 1
ATOM 1792 C C . PHE A 1 232 ? -11.384 -1.480 -5.825 1.00 86.81 232 PHE A C 1
ATOM 1794 O O . PHE A 1 232 ? -12.438 -1.105 -5.316 1.00 86.81 232 PHE A O 1
ATOM 1801 N N . TYR A 1 233 ? -10.773 -0.814 -6.808 1.00 84.94 233 TYR A N 1
ATOM 1802 C CA . TYR A 1 233 ? -11.319 0.418 -7.381 1.00 84.94 233 TYR A CA 1
ATOM 1803 C C . TYR A 1 233 ? -12.555 0.162 -8.227 1.00 84.94 233 TYR A C 1
ATOM 1805 O O . TYR A 1 233 ? -13.537 0.890 -8.108 1.00 84.94 233 TYR A O 1
ATOM 1813 N N . TYR A 1 234 ? -12.546 -0.920 -9.003 1.00 81.56 234 TYR A N 1
ATOM 1814 C CA . TYR A 1 234 ? -13.721 -1.347 -9.748 1.00 81.56 234 TYR A CA 1
ATOM 1815 C C . TYR A 1 234 ? -14.906 -1.615 -8.807 1.00 81.56 234 TYR A C 1
ATOM 1817 O O . TYR A 1 234 ? -15.996 -1.077 -9.004 1.00 81.56 234 TYR A O 1
ATOM 1825 N N . MET A 1 235 ? -14.669 -2.364 -7.724 1.00 85.25 235 MET A N 1
ATOM 1826 C CA . MET A 1 235 ? -15.651 -2.621 -6.669 1.00 85.25 235 MET A CA 1
ATOM 1827 C C . MET A 1 235 ? -16.074 -1.348 -5.923 1.00 85.25 235 MET A C 1
ATOM 1829 O O . MET A 1 235 ? -17.222 -1.248 -5.518 1.00 85.25 235 MET A O 1
ATOM 1833 N N . SER A 1 236 ? -15.214 -0.341 -5.755 1.00 84.56 236 SER A N 1
ATOM 1834 C CA . SER A 1 236 ? -15.617 0.935 -5.143 1.00 84.56 236 SER A CA 1
ATOM 1835 C C . SER A 1 236 ? -16.356 1.877 -6.105 1.00 84.56 236 SER A C 1
ATOM 1837 O O . SER A 1 236 ? -16.762 2.968 -5.708 1.00 84.56 236 SER A O 1
ATOM 1839 N N . GLY A 1 237 ? -16.557 1.462 -7.360 1.00 78.12 237 GLY A N 1
ATOM 1840 C CA . GLY A 1 237 ? -17.249 2.237 -8.388 1.00 78.12 237 GLY A CA 1
ATOM 1841 C C . GLY A 1 237 ? -16.356 3.238 -9.121 1.00 78.12 237 GLY A C 1
ATOM 1842 O O . GLY A 1 237 ? -16.861 4.001 -9.950 1.00 78.12 237 GLY A O 1
ATOM 1843 N N . LEU A 1 238 ? -15.048 3.225 -8.863 1.00 79.88 238 LEU A N 1
ATOM 1844 C CA . LEU A 1 238 ? -14.069 4.049 -9.557 1.00 79.88 238 LEU A CA 1
ATOM 1845 C C . LEU A 1 238 ? -13.611 3.384 -10.853 1.00 79.88 238 LEU A C 1
ATOM 1847 O O . LEU A 1 238 ? -13.361 2.183 -10.920 1.00 79.88 238 LEU A O 1
ATOM 1851 N N . THR A 1 239 ? -13.479 4.198 -11.893 1.00 71.75 239 THR A N 1
ATOM 1852 C CA . THR A 1 239 ? -12.935 3.774 -13.181 1.00 71.75 239 THR A CA 1
ATOM 1853 C C . THR A 1 239 ? -11.450 4.084 -13.260 1.00 71.75 239 THR A C 1
ATOM 1855 O O . THR A 1 239 ? -10.965 5.068 -12.691 1.00 71.75 239 THR A O 1
ATOM 1858 N N . MET A 1 240 ? -10.740 3.276 -14.035 1.00 69.19 240 MET A N 1
ATOM 1859 C CA . MET A 1 240 ? -9.390 3.611 -14.461 1.00 69.19 240 MET A CA 1
ATOM 1860 C C . MET A 1 240 ? -9.454 4.667 -15.559 1.00 69.19 240 MET A C 1
ATOM 1862 O O . MET A 1 240 ? -10.242 4.558 -16.500 1.00 69.19 240 MET A O 1
ATOM 1866 N N . ALA A 1 241 ? -8.659 5.719 -15.409 1.00 64.69 241 ALA A N 1
ATOM 1867 C CA . ALA A 1 241 ? -8.437 6.697 -16.454 1.00 64.69 241 ALA A CA 1
ATOM 1868 C C . ALA A 1 241 ? -7.233 6.236 -17.278 1.00 64.69 241 ALA A C 1
ATOM 1870 O O . ALA A 1 241 ? -6.131 6.095 -16.747 1.00 64.69 241 ALA A O 1
ATOM 1871 N N . PHE A 1 242 ? -7.489 6.002 -18.559 1.00 64.19 242 PHE A N 1
ATOM 1872 C CA . PHE A 1 242 ? -6.498 5.720 -19.589 1.00 64.19 242 PHE A CA 1
ATOM 1873 C C . PHE A 1 242 ? -6.412 6.957 -20.486 1.00 64.19 242 PHE A C 1
ATOM 1875 O O . PHE A 1 242 ? -7.461 7.538 -20.793 1.00 64.19 242 PHE A O 1
ATOM 1882 N N . ASN A 1 243 ? -5.217 7.359 -20.913 1.00 68.44 243 ASN A N 1
ATOM 1883 C CA . ASN A 1 243 ? -5.096 8.374 -21.961 1.00 68.44 243 ASN A CA 1
ATOM 1884 C C . ASN A 1 243 ? -5.527 7.826 -23.336 1.00 68.44 243 ASN A C 1
ATOM 1886 O O . ASN A 1 243 ? -5.711 6.620 -23.516 1.00 68.44 243 ASN A O 1
ATOM 1890 N N . GLU A 1 244 ? -5.739 8.723 -24.301 1.00 64.19 244 GLU A N 1
ATOM 1891 C CA . GLU A 1 244 ? -6.294 8.376 -25.618 1.00 64.19 244 GLU A CA 1
ATOM 1892 C C . GLU A 1 244 ? -5.403 7.414 -26.413 1.00 64.19 244 GLU A C 1
ATOM 1894 O O . GLU A 1 244 ? -5.927 6.524 -27.076 1.00 64.19 244 GLU A O 1
ATOM 1899 N N . GLU A 1 245 ? -4.081 7.515 -26.273 1.00 62.97 245 GLU A N 1
ATOM 1900 C CA . GLU A 1 245 ? -3.108 6.644 -26.947 1.00 62.97 245 GLU A CA 1
ATOM 1901 C C . GLU A 1 245 ? -3.192 5.196 -26.437 1.00 62.97 245 GLU A C 1
ATOM 1903 O O . GLU A 1 245 ? -3.352 4.263 -27.226 1.00 62.97 245 GLU A O 1
ATOM 1908 N N . LEU A 1 246 ? -3.204 4.995 -25.112 1.00 61.00 246 LEU A N 1
ATOM 1909 C CA . LEU A 1 246 ? -3.367 3.667 -24.515 1.00 61.00 246 LEU A CA 1
ATOM 1910 C C . LEU A 1 246 ? -4.770 3.096 -24.780 1.00 61.00 246 LEU A C 1
ATOM 1912 O O . LEU A 1 246 ? -4.915 1.896 -25.007 1.00 61.00 246 LEU A O 1
ATOM 1916 N N . ARG A 1 247 ? -5.810 3.942 -24.805 1.00 64.69 247 ARG A N 1
ATOM 1917 C CA . ARG A 1 247 ? -7.158 3.525 -25.229 1.00 64.69 247 ARG A CA 1
ATOM 1918 C C . ARG A 1 247 ? -7.185 3.089 -26.687 1.00 64.69 247 ARG A C 1
ATOM 1920 O O . ARG A 1 247 ? -7.805 2.076 -26.982 1.00 64.69 247 ARG A O 1
ATOM 1927 N N . GLY A 1 248 ? -6.518 3.821 -27.576 1.00 61.28 248 GLY A N 1
ATOM 1928 C CA . GLY A 1 248 ? -6.383 3.462 -28.985 1.00 61.28 248 GLY A CA 1
ATOM 1929 C C . GLY A 1 248 ? -5.710 2.102 -29.156 1.00 61.28 248 GLY A C 1
ATOM 1930 O O . GLY A 1 248 ? -6.235 1.250 -29.870 1.00 61.28 248 GLY A O 1
ATOM 1931 N N . GLY A 1 249 ? -4.617 1.859 -28.424 1.00 57.41 249 GLY A N 1
ATOM 1932 C CA . GLY A 1 249 ? -3.915 0.572 -28.423 1.00 57.41 249 GLY A CA 1
ATOM 1933 C C . GLY A 1 249 ? -4.757 -0.588 -27.880 1.00 57.41 249 GLY A C 1
ATOM 1934 O O . GLY A 1 249 ? -4.805 -1.654 -28.489 1.00 57.41 249 GLY A O 1
ATOM 1935 N N . LEU A 1 250 ? -5.476 -0.383 -26.773 1.00 60.94 250 LEU A N 1
ATOM 1936 C CA . LEU A 1 250 ? -6.374 -1.401 -26.209 1.00 60.94 250 LEU A CA 1
ATOM 1937 C C . LEU A 1 250 ? -7.562 -1.696 -27.133 1.00 60.94 250 LEU A C 1
ATOM 1939 O O . LEU A 1 250 ? -7.890 -2.861 -27.349 1.00 60.94 250 LEU A O 1
ATOM 1943 N N . ASN A 1 251 ? -8.147 -0.665 -27.747 1.00 61.22 251 ASN A N 1
ATOM 1944 C CA . ASN A 1 251 ? -9.231 -0.820 -28.714 1.00 61.22 251 ASN A CA 1
ATOM 1945 C C . ASN A 1 251 ? -8.773 -1.557 -29.980 1.00 61.22 251 ASN A C 1
ATOM 1947 O O . ASN A 1 251 ? -9.526 -2.370 -30.510 1.00 61.22 251 ASN A O 1
ATOM 1951 N N . TYR 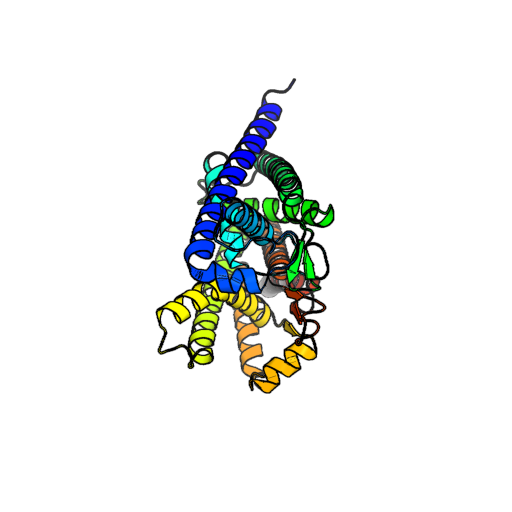A 1 252 ? -7.539 -1.325 -30.442 1.00 60.16 252 TYR A N 1
ATOM 1952 C CA . TYR A 1 252 ? -6.948 -2.075 -31.555 1.00 60.16 252 TYR A CA 1
ATOM 1953 C C . TYR A 1 252 ? -6.793 -3.568 -31.226 1.00 60.16 252 TYR A C 1
ATOM 1955 O O . TYR A 1 252 ? -7.011 -4.421 -32.081 1.00 60.16 252 TYR A O 1
ATOM 1963 N N . LEU A 1 253 ? -6.494 -3.892 -29.964 1.00 50.53 253 LEU A N 1
ATOM 1964 C CA . LEU A 1 253 ? -6.475 -5.263 -29.443 1.00 50.53 253 LEU A CA 1
ATOM 1965 C C . LEU A 1 253 ? -7.879 -5.823 -29.133 1.00 50.53 253 LEU A C 1
ATOM 1967 O O . LEU A 1 253 ? -7.991 -6.932 -28.613 1.00 50.53 253 LEU A O 1
ATOM 1971 N N . GLY A 1 254 ? -8.951 -5.078 -29.422 1.00 51.06 254 GLY A N 1
ATOM 1972 C CA . GLY A 1 254 ? -10.331 -5.482 -29.140 1.00 51.06 254 GLY A CA 1
ATOM 1973 C C . GLY A 1 254 ? -10.707 -5.473 -27.653 1.00 51.06 254 GLY A C 1
ATOM 1974 O O . GLY A 1 254 ? -11.737 -6.029 -27.277 1.00 51.06 254 GLY A O 1
ATOM 1975 N N . ILE A 1 255 ? -9.893 -4.854 -26.794 1.00 57.03 255 ILE A N 1
ATOM 1976 C CA . ILE A 1 255 ? -10.149 -4.727 -25.358 1.00 57.03 255 ILE A CA 1
ATOM 1977 C C . ILE A 1 255 ? -10.859 -3.394 -25.126 1.00 57.03 255 ILE A C 1
ATOM 1979 O O . ILE A 1 255 ? -10.215 -2.355 -25.196 1.00 57.03 255 ILE A O 1
ATOM 1983 N N . ASP A 1 256 ? -12.160 -3.411 -24.815 1.00 55.94 256 ASP A N 1
ATOM 1984 C CA . ASP A 1 256 ? -12.908 -2.203 -24.429 1.00 55.94 256 ASP A CA 1
ATOM 1985 C C . ASP A 1 256 ? -12.515 -1.757 -23.002 1.00 55.94 256 ASP A C 1
ATOM 1987 O O . ASP A 1 256 ? -12.928 -2.385 -22.019 1.00 55.94 256 ASP A O 1
ATOM 1991 N N . PRO A 1 257 ? -11.753 -0.656 -22.840 1.00 54.09 257 PRO A N 1
ATOM 1992 C CA . PRO A 1 257 ? -11.284 -0.199 -21.535 1.00 54.09 257 PRO A CA 1
ATOM 1993 C C . PRO A 1 257 ? -12.358 0.579 -20.761 1.00 54.09 257 PRO A C 1
ATOM 1995 O O . PRO A 1 257 ? -12.148 0.951 -19.603 1.00 54.09 257 PRO A O 1
ATOM 1998 N N . THR A 1 258 ? -13.492 0.895 -21.395 1.00 54.56 258 THR A N 1
ATOM 1999 C CA . THR A 1 258 ? -14.538 1.743 -20.814 1.00 54.56 258 THR A CA 1
ATOM 2000 C C . THR A 1 258 ? -15.558 0.948 -20.004 1.00 54.56 258 THR A C 1
ATOM 2002 O O . THR A 1 258 ? -16.284 1.541 -19.201 1.00 54.56 258 THR A O 1
ATOM 2005 N N . PHE A 1 259 ? -15.593 -0.382 -20.176 1.00 53.91 259 PHE A N 1
ATOM 2006 C CA . PHE A 1 259 ? -16.569 -1.293 -19.567 1.00 53.91 259 PHE A CA 1
ATOM 2007 C C . PHE A 1 259 ? -18.025 -0.817 -19.739 1.00 53.91 259 PHE A C 1
ATOM 2009 O O . PHE A 1 259 ? -18.896 -1.180 -18.940 1.00 53.91 259 PHE A O 1
ATOM 2016 N N . GLN A 1 260 ? -18.308 0.008 -20.757 1.00 53.69 260 GLN A N 1
ATOM 2017 C CA . GLN A 1 260 ? -19.619 0.637 -20.943 1.00 53.69 260 GLN A CA 1
ATOM 2018 C C . GLN A 1 260 ? -20.719 -0.401 -21.171 1.00 53.69 260 GLN A C 1
ATOM 2020 O O . GLN A 1 260 ? -21.849 -0.196 -20.741 1.00 53.69 260 GLN A O 1
ATOM 2025 N N . ASN A 1 261 ? -20.373 -1.555 -21.740 1.00 52.34 261 ASN A N 1
ATOM 2026 C CA . ASN A 1 261 ? -21.318 -2.634 -22.021 1.00 52.34 261 ASN A CA 1
ATOM 2027 C C . ASN A 1 261 ? -21.576 -3.579 -20.827 1.00 52.34 261 ASN A C 1
ATOM 2029 O O . ASN A 1 261 ? -22.393 -4.490 -20.932 1.00 52.34 261 ASN A O 1
ATOM 2033 N N . MET A 1 262 ? -20.928 -3.369 -19.672 1.00 64.19 262 MET A N 1
ATOM 2034 C CA . MET A 1 262 ? -21.047 -4.233 -18.482 1.00 64.19 262 MET A CA 1
ATOM 2035 C C . MET A 1 262 ? -21.568 -3.489 -17.242 1.00 64.19 262 MET A C 1
ATOM 2037 O O . MET A 1 262 ? -21.134 -3.727 -16.112 1.00 64.19 262 MET A O 1
ATOM 2041 N N . VAL A 1 263 ? -22.537 -2.591 -17.438 1.00 69.44 263 VAL A N 1
ATOM 2042 C CA . VAL A 1 263 ? -23.137 -1.766 -16.371 1.00 69.44 263 VAL A CA 1
ATOM 2043 C C . VAL A 1 263 ? -23.654 -2.608 -15.194 1.00 69.44 263 VAL A C 1
ATOM 2045 O O . VAL A 1 263 ? -23.396 -2.278 -14.036 1.00 69.44 263 VAL A O 1
ATOM 2048 N N . TYR A 1 264 ? -24.319 -3.735 -15.463 1.00 75.81 264 TYR A N 1
ATOM 2049 C CA . TYR A 1 264 ? -24.854 -4.617 -14.416 1.00 75.81 264 TYR A CA 1
ATOM 2050 C C . TYR A 1 264 ? -23.761 -5.289 -13.575 1.00 75.81 264 TYR A C 1
ATOM 2052 O O . TYR A 1 264 ? -23.898 -5.388 -12.356 1.00 75.81 264 TYR A O 1
ATOM 2060 N N . VAL A 1 265 ? -22.654 -5.698 -14.203 1.00 73.88 265 VAL A N 1
ATOM 2061 C CA . VAL A 1 265 ? -21.496 -6.283 -13.504 1.00 73.88 265 VAL A CA 1
ATOM 2062 C C . VAL A 1 265 ? -20.869 -5.244 -12.576 1.00 73.88 265 VAL A C 1
ATOM 2064 O O . VAL A 1 265 ? -20.546 -5.548 -11.427 1.00 73.88 265 VAL A O 1
ATOM 2067 N N . ARG A 1 266 ? -20.788 -3.989 -13.033 1.00 75.00 266 ARG A N 1
ATOM 2068 C CA . ARG A 1 266 ? -20.289 -2.871 -12.229 1.00 75.00 266 ARG A CA 1
ATOM 2069 C C . ARG A 1 266 ? -21.176 -2.600 -11.015 1.00 75.00 266 ARG A C 1
ATOM 2071 O O . ARG A 1 266 ? -20.656 -2.480 -9.908 1.00 75.00 266 ARG A O 1
ATOM 2078 N N . TYR A 1 267 ? -22.499 -2.545 -11.183 1.00 83.06 267 TYR A N 1
ATOM 2079 C CA . TYR A 1 267 ? -23.415 -2.387 -10.047 1.00 83.06 267 TYR A CA 1
ATOM 2080 C C . TYR A 1 267 ? -23.325 -3.557 -9.063 1.00 83.06 267 TYR A C 1
ATOM 2082 O O . TYR A 1 267 ? -23.308 -3.329 -7.853 1.00 83.06 267 TYR A O 1
ATOM 2090 N N . GLY A 1 268 ? -23.193 -4.788 -9.563 1.00 85.12 268 GLY A N 1
ATOM 2091 C CA . GLY A 1 268 ? -22.954 -5.967 -8.731 1.00 85.12 268 GLY A CA 1
ATOM 2092 C C . GLY A 1 268 ? -21.671 -5.849 -7.901 1.00 85.12 268 GLY A C 1
ATOM 2093 O O . GLY A 1 268 ? -21.696 -6.076 -6.693 1.00 85.12 268 GLY A O 1
ATOM 2094 N N . ALA A 1 269 ? -20.563 -5.420 -8.510 1.00 85.25 269 ALA A N 1
ATOM 2095 C CA . ALA A 1 269 ? -19.289 -5.223 -7.817 1.00 85.25 269 ALA A CA 1
ATOM 2096 C C . ALA A 1 269 ? -19.367 -4.135 -6.728 1.00 85.25 269 ALA A C 1
ATOM 2098 O O . ALA A 1 269 ? -18.857 -4.331 -5.621 1.00 85.25 269 ALA A O 1
ATOM 2099 N N . VAL A 1 270 ? -20.066 -3.028 -7.007 1.00 89.31 270 VAL A N 1
ATOM 2100 C CA . VAL A 1 270 ? -20.340 -1.971 -6.017 1.00 89.31 270 VAL A CA 1
ATOM 2101 C C . VAL A 1 270 ? -21.192 -2.485 -4.866 1.00 89.31 270 VAL A C 1
ATOM 2103 O O . VAL A 1 270 ? -20.903 -2.202 -3.702 1.00 89.31 270 VAL A O 1
ATOM 2106 N N . LEU A 1 271 ? -22.206 -3.295 -5.160 1.00 90.81 271 LEU A N 1
ATOM 2107 C CA . LEU A 1 271 ? -23.033 -3.908 -4.130 1.00 90.81 271 LEU A CA 1
ATOM 2108 C C . LEU A 1 271 ? -22.202 -4.829 -3.223 1.00 90.81 271 LEU A C 1
ATOM 2110 O O . LEU A 1 271 ? -22.324 -4.742 -2.003 1.00 90.81 271 LEU A O 1
ATOM 2114 N N . VAL A 1 272 ? -21.314 -5.653 -3.790 1.00 91.19 272 VAL A N 1
ATOM 2115 C CA . VAL A 1 272 ? -20.393 -6.506 -3.016 1.00 91.19 272 VAL A CA 1
ATOM 2116 C C . VAL A 1 272 ? -19.521 -5.662 -2.087 1.00 91.19 272 VAL A C 1
ATOM 2118 O O . VAL A 1 272 ? -19.403 -5.981 -0.903 1.00 91.19 272 VAL A O 1
ATOM 2121 N N . PHE A 1 273 ? -18.955 -4.561 -2.583 1.00 92.56 273 PHE A N 1
ATOM 2122 C CA . PHE A 1 273 ? -18.157 -3.646 -1.768 1.00 92.56 273 PHE A CA 1
ATOM 2123 C C . PHE A 1 273 ? -18.945 -3.089 -0.578 1.00 92.56 273 PHE A C 1
ATOM 2125 O O . PHE A 1 273 ? -18.490 -3.173 0.566 1.00 92.56 273 PHE A O 1
ATOM 2132 N N . VAL A 1 274 ? -20.154 -2.578 -0.829 1.00 92.94 274 VAL A N 1
ATOM 2133 C CA . VAL A 1 274 ? -21.036 -2.044 0.217 1.00 92.94 274 VAL A CA 1
ATOM 2134 C C . VAL A 1 274 ? -21.408 -3.132 1.225 1.00 92.94 274 VAL A C 1
ATOM 2136 O O . VAL A 1 274 ? -21.312 -2.896 2.428 1.00 92.94 274 VAL A O 1
ATOM 2139 N N . ILE A 1 275 ? -21.763 -4.338 0.769 1.00 94.50 275 ILE A N 1
ATOM 2140 C CA . ILE A 1 275 ? -22.081 -5.480 1.640 1.00 94.50 275 ILE A CA 1
ATOM 2141 C C . ILE A 1 275 ? -20.901 -5.803 2.562 1.00 94.50 275 ILE A C 1
ATOM 2143 O O . ILE A 1 275 ? -21.091 -5.966 3.768 1.00 94.50 275 ILE A O 1
ATOM 2147 N N . VAL A 1 276 ? -19.678 -5.852 2.028 1.00 94.69 276 VAL A N 1
ATOM 2148 C CA . VAL A 1 276 ? -18.470 -6.109 2.823 1.00 94.69 276 VAL A CA 1
ATOM 2149 C C . VAL A 1 276 ? -18.286 -5.036 3.905 1.00 94.69 276 VAL A C 1
ATOM 2151 O O . VAL A 1 276 ? -18.074 -5.381 5.073 1.00 94.69 276 VAL A O 1
ATOM 2154 N N . LEU A 1 277 ? -18.424 -3.749 3.556 1.00 94.69 277 LEU A N 1
ATOM 2155 C CA . LEU A 1 277 ? -18.342 -2.651 4.527 1.00 94.69 277 LEU A CA 1
ATOM 2156 C C . LEU A 1 277 ? -19.438 -2.752 5.599 1.00 94.69 277 LEU A C 1
ATOM 2158 O O . LEU A 1 277 ? -19.155 -2.583 6.788 1.00 94.69 277 LEU A O 1
ATOM 2162 N N . VAL A 1 278 ? -20.676 -3.069 5.209 1.00 93.56 278 VAL A N 1
ATOM 2163 C CA . VAL A 1 278 ? -21.813 -3.231 6.130 1.00 93.56 278 VAL A CA 1
ATOM 2164 C C . VAL A 1 278 ? -21.549 -4.364 7.116 1.00 93.56 278 VAL A C 1
ATOM 2166 O O . VAL A 1 278 ? -21.626 -4.146 8.327 1.00 93.56 278 VAL A O 1
ATOM 2169 N N . ILE A 1 279 ? -21.172 -5.549 6.627 1.00 94.88 279 ILE A N 1
ATOM 2170 C CA . ILE A 1 279 ? -20.911 -6.732 7.461 1.00 94.88 279 ILE A CA 1
ATOM 2171 C C . ILE A 1 279 ? -19.885 -6.409 8.548 1.00 94.88 279 ILE A C 1
ATOM 2173 O O . ILE A 1 279 ? -20.118 -6.691 9.727 1.00 94.88 279 ILE A O 1
ATOM 2177 N N . PHE A 1 280 ? -18.752 -5.804 8.186 1.00 94.56 280 PHE A N 1
ATOM 2178 C CA . PHE A 1 280 ? -17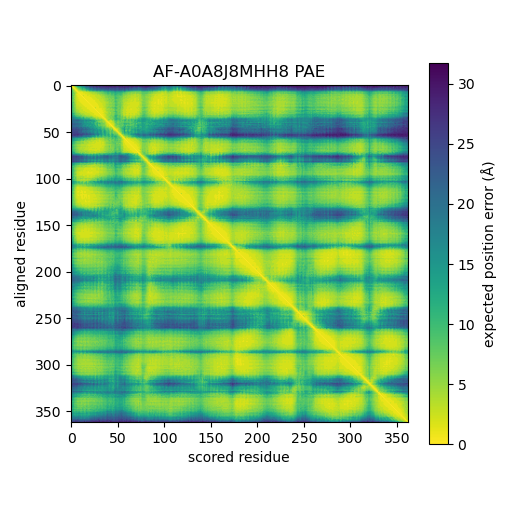.688 -5.548 9.156 1.00 94.56 280 PHE A CA 1
ATOM 2179 C C . PHE A 1 280 ? -17.965 -4.346 10.060 1.00 94.56 280 PHE A C 1
ATOM 2181 O O . PHE A 1 280 ? -17.589 -4.396 11.231 1.00 94.56 280 PHE A O 1
ATOM 2188 N N . THR A 1 281 ? -18.708 -3.337 9.595 1.00 91.94 281 THR A N 1
ATOM 2189 C CA . THR A 1 281 ? -19.176 -2.232 10.450 1.00 91.94 281 THR A CA 1
ATOM 2190 C C . THR A 1 281 ? -20.167 -2.721 11.514 1.00 91.94 281 THR A C 1
ATOM 2192 O O . THR A 1 281 ? -20.125 -2.301 12.677 1.00 91.94 281 THR A O 1
ATOM 2195 N N . LEU A 1 282 ? -21.074 -3.630 11.143 1.00 89.31 282 LEU A N 1
ATOM 2196 C CA . LEU A 1 282 ? -22.075 -4.189 12.054 1.00 89.31 282 LEU A CA 1
ATOM 2197 C C . LEU A 1 282 ? -21.482 -5.190 13.053 1.00 89.31 282 LEU A C 1
ATOM 2199 O O . LEU A 1 282 ? -21.964 -5.248 14.181 1.00 89.31 282 LEU A O 1
ATOM 2203 N N . ARG A 1 283 ? -20.409 -5.905 12.690 1.00 90.62 283 ARG A N 1
ATOM 2204 C CA . ARG A 1 283 ? -19.682 -6.818 13.593 1.00 90.62 283 ARG A CA 1
ATOM 2205 C C . ARG A 1 283 ? -18.866 -6.120 14.688 1.00 90.62 283 ARG A C 1
ATOM 2207 O O . ARG A 1 283 ? -18.433 -6.792 15.622 1.00 90.62 283 ARG A O 1
ATOM 2214 N N . MET A 1 284 ? -18.623 -4.810 14.590 1.00 90.75 284 MET A N 1
ATOM 2215 C CA . MET A 1 284 ? -17.942 -4.065 15.657 1.00 90.75 284 MET A CA 1
ATOM 2216 C C . MET A 1 284 ? -18.817 -3.981 16.911 1.00 90.75 284 MET A C 1
ATOM 2218 O O . MET A 1 284 ? -20.034 -3.799 16.809 1.00 90.75 284 MET A O 1
ATOM 2222 N N . LYS A 1 285 ? -18.194 -4.051 18.095 1.00 85.25 285 LYS A N 1
ATOM 2223 C CA . LYS A 1 285 ? -18.899 -3.846 19.364 1.00 85.25 285 LYS A CA 1
ATOM 2224 C C . LYS A 1 285 ? -19.559 -2.469 19.403 1.00 85.25 285 LYS A C 1
ATOM 2226 O O . LYS A 1 285 ? -18.996 -1.477 18.944 1.00 85.25 285 LYS A O 1
ATOM 2231 N N . LYS A 1 286 ? -20.785 -2.441 19.928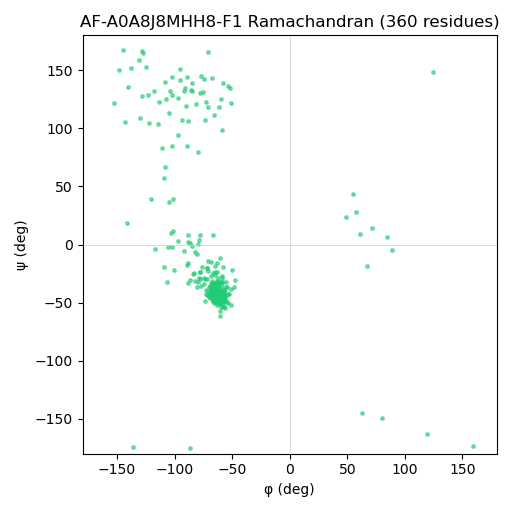 1.00 84.69 286 LYS A N 1
ATOM 2232 C CA . LYS A 1 286 ? -21.673 -1.268 19.970 1.00 84.69 286 LYS A CA 1
ATOM 2233 C C . LYS A 1 286 ? -21.666 -0.606 21.354 1.00 84.69 286 LYS A C 1
ATOM 2235 O O . LYS A 1 286 ? -22.722 -0.237 21.862 1.00 84.69 286 LYS A O 1
ATOM 2240 N N . ASP A 1 287 ? -20.486 -0.544 21.960 1.00 82.75 287 ASP A N 1
ATOM 2241 C CA . ASP A 1 287 ? -20.215 0.093 23.250 1.00 82.75 287 ASP A CA 1
ATOM 2242 C C . ASP A 1 287 ? -19.909 1.592 23.076 1.00 82.75 287 ASP A C 1
ATOM 2244 O O . ASP A 1 287 ? -19.980 2.127 21.965 1.00 82.75 287 ASP A O 1
ATOM 2248 N N . ASP A 1 288 ? -19.544 2.276 24.162 1.00 78.00 288 ASP A N 1
ATOM 2249 C CA . ASP A 1 288 ? -19.175 3.703 24.145 1.00 78.00 288 ASP A CA 1
ATOM 2250 C C . ASP A 1 288 ? -17.993 4.002 23.201 1.00 78.00 288 ASP A C 1
ATOM 2252 O O . ASP A 1 288 ? -17.815 5.128 22.736 1.00 78.00 288 ASP A O 1
ATOM 2256 N N . TYR A 1 289 ? -17.214 2.977 22.838 1.00 84.88 289 TYR A N 1
ATOM 2257 C CA . TYR A 1 289 ? -16.102 3.074 21.897 1.00 84.88 289 TYR A CA 1
ATOM 2258 C C . TYR A 1 289 ? -16.517 2.858 20.435 1.00 84.88 289 TYR A C 1
ATOM 2260 O O . TYR A 1 289 ? -15.655 2.902 19.555 1.00 84.88 289 TYR A O 1
ATOM 2268 N N . PHE A 1 290 ? -17.801 2.652 20.124 1.00 87.94 290 PHE A N 1
ATOM 2269 C CA . PHE A 1 290 ? -18.271 2.404 18.756 1.00 87.94 290 PHE A CA 1
ATOM 2270 C C . PHE A 1 290 ? -17.847 3.504 17.768 1.00 87.94 290 PHE A C 1
ATOM 2272 O O . PHE A 1 290 ? -17.360 3.196 16.677 1.00 87.94 290 PHE A O 1
ATOM 2279 N N . TYR A 1 291 ? -17.965 4.779 18.149 1.00 88.31 291 TYR A N 1
ATOM 2280 C CA . TYR A 1 291 ? -17.569 5.905 17.292 1.00 88.31 291 TYR A CA 1
ATOM 2281 C C . TYR A 1 291 ? -16.055 5.981 17.095 1.00 88.31 291 TYR A C 1
ATOM 2283 O O . TYR A 1 291 ? -15.594 6.233 15.986 1.00 88.31 291 TYR A O 1
ATOM 2291 N N . ILE A 1 292 ? -15.276 5.679 18.137 1.00 89.75 292 ILE A N 1
ATOM 2292 C CA . ILE A 1 292 ? -13.811 5.613 18.050 1.00 89.75 292 ILE A CA 1
ATOM 2293 C C . ILE A 1 292 ? -13.394 4.461 17.127 1.00 89.75 292 ILE A C 1
ATOM 2295 O O . ILE A 1 292 ? -12.552 4.640 16.251 1.00 89.75 292 ILE A O 1
ATOM 2299 N N . ASN A 1 293 ? -14.019 3.288 17.265 1.00 91.31 293 ASN A N 1
ATOM 2300 C CA . ASN A 1 293 ? -13.773 2.139 16.394 1.00 91.31 293 ASN A CA 1
ATOM 2301 C C . ASN A 1 293 ? -14.149 2.439 14.934 1.00 91.31 293 ASN A C 1
ATOM 2303 O O . ASN A 1 293 ? -13.388 2.098 14.031 1.00 91.31 293 ASN A O 1
ATOM 2307 N N . THR A 1 294 ? -15.274 3.118 14.706 1.00 93.50 294 THR A N 1
ATOM 2308 C CA . THR A 1 294 ? -15.716 3.556 13.372 1.00 93.50 294 THR A CA 1
ATOM 2309 C C . THR A 1 294 ? -14.743 4.568 12.771 1.00 93.50 294 THR A C 1
ATOM 2311 O O . THR A 1 294 ? -14.344 4.424 11.617 1.00 93.50 294 THR A O 1
ATOM 2314 N N . PHE A 1 295 ? -14.288 5.543 13.561 1.00 93.69 295 PHE A N 1
ATOM 2315 C CA . PHE A 1 295 ? -13.282 6.509 13.135 1.00 93.69 295 PHE A CA 1
ATOM 2316 C C . PHE A 1 295 ? -11.982 5.809 12.726 1.00 93.69 295 PHE A C 1
ATOM 2318 O O . PHE A 1 295 ? -11.528 5.985 11.599 1.00 93.69 295 PHE A O 1
ATOM 2325 N N . ILE A 1 296 ? -11.438 4.931 13.577 1.00 91.50 296 ILE A N 1
ATOM 2326 C CA . ILE A 1 296 ? -10.228 4.155 13.262 1.00 91.50 296 ILE A CA 1
ATOM 2327 C C . ILE A 1 296 ? -10.430 3.331 11.985 1.00 91.50 296 ILE A C 1
ATOM 2329 O O . ILE A 1 296 ? -9.575 3.346 11.104 1.00 91.50 296 ILE A O 1
ATOM 2333 N N . TYR A 1 297 ? -11.561 2.634 11.857 1.00 94.62 297 TYR A N 1
ATOM 2334 C CA . TYR A 1 297 ? -11.856 1.815 10.684 1.00 94.62 297 TYR A CA 1
ATOM 2335 C C . TYR A 1 297 ? -11.930 2.652 9.399 1.00 94.62 297 TYR A C 1
ATOM 2337 O O . TYR A 1 297 ? -11.282 2.305 8.410 1.00 94.62 297 TYR A O 1
ATOM 2345 N N . SER A 1 298 ? -12.654 3.774 9.422 1.00 95.06 298 SER A N 1
ATOM 2346 C CA . SER A 1 298 ? -12.800 4.678 8.273 1.00 95.06 298 SER A CA 1
ATOM 2347 C C . SER A 1 298 ? -11.466 5.285 7.837 1.00 95.06 298 SER A C 1
ATOM 2349 O O . SER A 1 298 ? -11.128 5.230 6.656 1.00 95.06 298 SER A O 1
ATOM 2351 N N . VAL A 1 299 ? -10.669 5.791 8.783 1.00 93.62 299 VAL A N 1
ATOM 2352 C CA . VAL A 1 299 ? -9.378 6.435 8.508 1.00 93.62 299 VAL A CA 1
ATOM 2353 C C . VAL A 1 299 ? -8.372 5.430 7.961 1.00 93.62 299 VAL A C 1
ATOM 2355 O O . VAL A 1 299 ? -7.749 5.686 6.935 1.00 93.62 299 VAL A O 1
ATOM 2358 N N . VAL A 1 300 ? -8.230 4.265 8.599 1.00 91.69 300 VAL A N 1
ATOM 2359 C CA . VAL A 1 300 ? -7.266 3.249 8.152 1.00 91.69 300 VAL A CA 1
ATOM 2360 C C . VAL A 1 300 ? -7.646 2.704 6.773 1.00 91.69 300 VAL A C 1
ATOM 2362 O O . VAL A 1 300 ? -6.773 2.549 5.921 1.00 91.69 300 VAL A O 1
ATOM 2365 N N . THR A 1 301 ? -8.938 2.467 6.519 1.00 92.31 301 THR A N 1
ATOM 2366 C CA . THR A 1 301 ? -9.408 2.001 5.204 1.00 92.31 301 THR A CA 1
ATOM 2367 C C . THR A 1 301 ? -9.206 3.072 4.131 1.00 92.31 301 THR A C 1
ATOM 2369 O O . THR A 1 301 ? -8.702 2.760 3.055 1.00 92.31 301 THR A O 1
ATOM 2372 N N . GLY A 1 302 ? -9.526 4.335 4.428 1.00 91.75 302 GLY A N 1
ATOM 2373 C CA . GLY A 1 302 ? -9.328 5.450 3.500 1.00 91.75 302 GLY A CA 1
ATOM 2374 C C . GLY A 1 302 ? -7.861 5.673 3.138 1.00 91.75 302 GLY A C 1
ATOM 2375 O O . GLY A 1 302 ? -7.527 5.767 1.958 1.00 91.75 302 GLY A O 1
ATOM 2376 N N . ILE A 1 303 ? -6.966 5.674 4.133 1.00 90.69 303 ILE A N 1
ATOM 2377 C CA . ILE A 1 303 ? -5.517 5.784 3.902 1.00 90.69 303 ILE A CA 1
ATOM 2378 C C . ILE A 1 303 ? -5.019 4.604 3.062 1.00 90.69 303 ILE A C 1
ATOM 2380 O O . ILE A 1 303 ? -4.283 4.815 2.104 1.00 90.69 303 ILE A O 1
ATOM 2384 N N . PHE A 1 304 ? -5.438 3.373 3.371 1.00 89.81 304 PHE A N 1
ATOM 2385 C CA . PHE A 1 304 ? -5.034 2.188 2.610 1.00 89.81 304 PHE A CA 1
ATOM 2386 C C . PHE A 1 304 ? -5.426 2.283 1.132 1.00 89.81 304 PHE A C 1
ATOM 2388 O O . PHE A 1 304 ? -4.573 2.107 0.264 1.00 89.81 304 PHE A O 1
ATOM 2395 N N . PHE A 1 305 ? -6.684 2.620 0.839 1.00 88.94 305 PHE A N 1
ATOM 2396 C CA . PHE A 1 305 ? -7.149 2.759 -0.542 1.00 88.94 305 PHE A CA 1
ATOM 2397 C C . PHE A 1 305 ? -6.484 3.931 -1.269 1.00 88.94 305 PHE A C 1
ATOM 2399 O O . PHE A 1 305 ? -6.132 3.787 -2.438 1.00 88.94 305 PHE A O 1
ATOM 2406 N N . GLY A 1 306 ? -6.264 5.062 -0.591 1.00 86.19 306 GLY A N 1
ATOM 2407 C CA . GLY A 1 306 ? -5.559 6.205 -1.174 1.00 86.19 306 GLY A CA 1
ATOM 2408 C C . GLY A 1 306 ? -4.114 5.873 -1.555 1.00 86.19 306 GLY A C 1
ATOM 2409 O O . GLY A 1 306 ? -3.652 6.218 -2.643 1.00 86.19 306 GLY A O 1
ATOM 2410 N N . VAL A 1 307 ? -3.412 5.145 -0.685 1.00 83.38 307 VAL A N 1
ATOM 2411 C CA . VAL A 1 307 ? -2.011 4.747 -0.889 1.00 83.38 307 VAL A CA 1
ATOM 2412 C C . VAL A 1 307 ? -1.889 3.707 -1.990 1.00 83.38 307 VAL A C 1
ATOM 2414 O O . VAL A 1 307 ? -1.041 3.854 -2.863 1.00 83.38 307 VAL A O 1
ATOM 2417 N N . LEU A 1 308 ? -2.770 2.705 -2.018 1.00 84.00 308 LEU A N 1
ATOM 2418 C CA . LEU A 1 308 ? -2.835 1.769 -3.139 1.00 84.00 308 LEU A CA 1
ATOM 2419 C C . LEU A 1 308 ? -3.091 2.490 -4.470 1.00 84.00 308 LEU A C 1
ATOM 2421 O O . LEU A 1 308 ? -2.567 2.072 -5.498 1.00 84.00 308 LEU A O 1
ATOM 2425 N N . GLY A 1 309 ? -3.833 3.601 -4.462 1.00 77.38 309 GLY A N 1
ATOM 2426 C CA . GLY A 1 309 ? -4.194 4.328 -5.678 1.00 77.38 309 GLY A CA 1
ATOM 2427 C C . GLY A 1 309 ? -2.974 5.045 -6.223 1.00 77.38 309 GLY A C 1
ATOM 2428 O O . GLY A 1 309 ? -2.672 4.972 -7.412 1.00 77.38 309 GLY A O 1
ATOM 2429 N N . TYR A 1 310 ? -2.213 5.652 -5.312 1.00 77.50 310 TYR A N 1
ATOM 2430 C CA . TYR A 1 310 ? -0.900 6.210 -5.599 1.00 77.50 310 TYR A CA 1
ATOM 2431 C C . TYR A 1 310 ? 0.079 5.149 -6.128 1.00 77.50 310 TYR A C 1
ATOM 2433 O O . TYR A 1 310 ? 0.700 5.366 -7.164 1.00 77.50 310 TYR A O 1
ATOM 2441 N N . CYS A 1 311 ? 0.180 3.997 -5.457 1.00 76.75 311 CYS A N 1
ATOM 2442 C CA . CYS A 1 311 ? 1.112 2.915 -5.792 1.00 76.75 311 CYS A CA 1
ATOM 2443 C C . CYS A 1 311 ? 0.757 2.142 -7.070 1.00 76.75 311 CYS A C 1
ATOM 2445 O O . CYS A 1 311 ? 1.616 1.464 -7.616 1.00 76.75 311 CYS A O 1
ATOM 2447 N N . SER A 1 312 ? -0.494 2.195 -7.524 1.00 73.81 312 SER A N 1
ATOM 2448 C CA . SER A 1 312 ? -0.989 1.423 -8.675 1.00 73.81 312 SER A CA 1
ATOM 2449 C C . SER A 1 312 ? -1.116 2.243 -9.960 1.00 73.81 312 SER A C 1
ATOM 2451 O O . SER A 1 312 ? -1.468 1.696 -11.007 1.00 73.81 312 SER A O 1
ATOM 2453 N N . SER A 1 313 ? -0.820 3.543 -9.886 1.00 71.69 313 SER A N 1
ATOM 2454 C CA . SER A 1 313 ? -0.867 4.441 -11.035 1.00 71.69 313 SER A CA 1
ATOM 2455 C C . SER A 1 313 ? 0.440 4.403 -11.816 1.00 71.69 313 SER A C 1
ATOM 2457 O O . SER A 1 313 ? 1.529 4.504 -11.245 1.00 71.69 313 SER A O 1
ATOM 2459 N N . ILE A 1 314 ? 0.307 4.280 -13.129 1.00 69.00 314 ILE A N 1
ATOM 2460 C CA . ILE A 1 314 ? 1.382 4.336 -14.099 1.00 69.00 314 ILE A CA 1
ATOM 2461 C C . ILE A 1 314 ? 1.278 5.662 -14.852 1.00 69.00 314 ILE A C 1
ATOM 2463 O O . ILE A 1 314 ? 0.242 5.999 -15.415 1.00 69.00 314 ILE A O 1
ATOM 2467 N N . TYR A 1 315 ? 2.354 6.428 -14.851 1.00 64.38 315 TYR A N 1
ATOM 2468 C CA . TYR A 1 315 ? 2.515 7.581 -15.728 1.00 64.38 315 TYR A CA 1
ATOM 2469 C C . TYR A 1 315 ? 3.800 7.305 -16.490 1.00 64.38 315 TYR A C 1
ATOM 2471 O O . TYR A 1 315 ? 4.777 6.901 -15.877 1.00 64.38 315 TYR A O 1
ATOM 2479 N N . MET A 1 316 ? 3.787 7.386 -17.804 1.00 60.81 316 MET A N 1
ATOM 2480 C CA . MET A 1 316 ? 4.969 7.339 -18.645 1.00 60.81 316 MET A CA 1
ATOM 2481 C C . MET A 1 316 ? 4.744 8.361 -19.739 1.00 60.81 316 MET A C 1
ATOM 2483 O O . MET A 1 316 ? 3.658 8.404 -20.314 1.00 60.81 316 MET A O 1
ATOM 2487 N N . THR A 1 317 ? 5.740 9.170 -20.049 1.00 59.38 317 THR A N 1
ATOM 2488 C CA . THR A 1 317 ? 5.619 10.133 -21.141 1.00 59.38 317 THR A CA 1
ATOM 2489 C C . THR A 1 317 ? 6.730 9.964 -22.145 1.00 59.38 317 THR A C 1
ATOM 2491 O O . THR A 1 317 ? 7.816 9.489 -21.812 1.00 59.38 317 THR A O 1
ATOM 2494 N N . ASN A 1 318 ? 6.421 10.358 -23.379 1.00 58.50 318 ASN A N 1
ATOM 2495 C CA . ASN A 1 318 ? 7.338 10.363 -24.508 1.00 58.50 318 ASN A CA 1
ATOM 2496 C C . ASN A 1 318 ? 7.985 8.996 -24.776 1.00 58.50 318 ASN A C 1
ATOM 2498 O O . ASN A 1 318 ? 9.181 8.925 -25.042 1.00 58.50 318 ASN A O 1
ATOM 2502 N N . ILE A 1 319 ? 7.209 7.906 -24.725 1.00 57.69 319 ILE A N 1
ATOM 2503 C CA . ILE A 1 319 ? 7.708 6.600 -25.162 1.00 57.69 319 ILE A CA 1
ATOM 2504 C C . ILE A 1 319 ? 7.799 6.618 -26.694 1.00 57.69 319 ILE A C 1
ATOM 2506 O O . ILE A 1 319 ? 6.775 6.839 -27.355 1.00 57.69 319 ILE A O 1
ATOM 2510 N N . PRO A 1 320 ? 8.980 6.362 -27.286 1.00 49.00 320 PRO A N 1
ATOM 2511 C CA . PRO A 1 320 ? 9.121 6.261 -28.734 1.00 49.00 320 PRO A CA 1
ATOM 2512 C C . PRO A 1 320 ? 8.102 5.270 -29.321 1.00 49.00 320 PRO A C 1
ATOM 2514 O O . PRO A 1 320 ? 7.897 4.188 -28.777 1.00 49.00 320 PRO A O 1
ATOM 2517 N N . ALA A 1 321 ? 7.438 5.653 -30.416 1.00 51.84 321 ALA A N 1
ATOM 2518 C CA . ALA A 1 321 ? 6.378 4.903 -31.113 1.00 51.84 321 ALA A CA 1
ATOM 2519 C C . ALA A 1 321 ? 5.033 4.693 -30.378 1.00 51.84 321 ALA A C 1
ATOM 2521 O O . ALA A 1 321 ? 4.043 4.417 -31.051 1.00 51.84 321 ALA A O 1
ATOM 2522 N N . VAL A 1 322 ? 4.960 4.846 -29.050 1.00 53.69 322 VAL A N 1
ATOM 2523 C CA . VAL A 1 322 ? 3.724 4.608 -28.266 1.00 53.69 322 VAL A CA 1
ATOM 2524 C C . VAL A 1 322 ? 3.099 5.903 -27.725 1.00 53.69 322 VAL A C 1
ATOM 2526 O O . VAL A 1 322 ? 1.908 5.927 -27.426 1.00 53.69 322 VAL A O 1
ATOM 2529 N N . GLY A 1 323 ? 3.869 6.992 -27.653 1.00 60.47 323 GLY A N 1
ATOM 2530 C CA . GLY A 1 323 ? 3.406 8.271 -27.118 1.00 60.47 323 GLY A CA 1
ATOM 2531 C C . GLY A 1 323 ? 3.425 8.292 -25.591 1.00 60.47 323 GLY A C 1
ATOM 2532 O O . GLY A 1 323 ? 4.269 7.660 -24.949 1.00 60.47 323 GLY A O 1
ATOM 2533 N N . ASN A 1 324 ? 2.518 9.045 -24.982 1.00 60.66 324 ASN A N 1
ATOM 2534 C CA . ASN A 1 324 ? 2.338 9.017 -23.539 1.00 60.66 324 ASN A CA 1
ATOM 2535 C C . ASN A 1 324 ? 1.557 7.748 -23.154 1.00 60.66 324 ASN A C 1
ATOM 2537 O O . ASN A 1 324 ? 0.651 7.299 -23.849 1.00 60.66 324 ASN A O 1
ATOM 2541 N N . ILE A 1 325 ? 1.871 7.154 -22.010 1.00 61.34 325 ILE A N 1
ATOM 2542 C CA . ILE A 1 325 ? 1.067 6.095 -21.400 1.00 61.34 325 ILE A CA 1
ATOM 2543 C C . ILE A 1 325 ? 0.685 6.568 -20.009 1.00 61.34 325 ILE A C 1
ATOM 2545 O O . ILE A 1 325 ? 1.485 6.538 -19.075 1.00 61.34 325 ILE A O 1
ATOM 2549 N N . GLU A 1 326 ? -0.567 6.981 -19.849 1.00 66.50 326 GLU A N 1
ATOM 2550 C CA . GLU A 1 326 ? -1.113 7.288 -18.535 1.00 66.50 326 GLU A CA 1
ATOM 2551 C C . GLU A 1 326 ? -2.209 6.294 -18.170 1.00 66.50 326 GLU A C 1
ATOM 2553 O O . GLU A 1 326 ? -3.225 6.163 -18.852 1.00 66.50 326 GLU A O 1
ATOM 2558 N N . PHE A 1 327 ? -2.003 5.633 -17.038 1.00 65.81 327 PHE A N 1
ATOM 2559 C CA . PHE A 1 327 ? -2.965 4.778 -16.380 1.00 65.81 327 PHE A CA 1
ATOM 2560 C C . PHE A 1 327 ? -3.043 5.181 -14.909 1.00 65.81 327 PHE A C 1
ATOM 2562 O O . PHE A 1 327 ? -2.128 4.950 -14.124 1.00 65.81 327 PHE A O 1
ATOM 2569 N N . ARG A 1 328 ? -4.146 5.791 -14.496 1.00 68.38 328 ARG A N 1
ATOM 2570 C CA . ARG A 1 328 ? -4.329 6.202 -13.100 1.00 68.38 328 ARG A CA 1
ATOM 2571 C C . ARG A 1 328 ? -5.727 5.891 -12.622 1.00 68.38 328 ARG A C 1
ATOM 2573 O O . ARG A 1 328 ? -6.688 5.923 -13.391 1.00 68.38 328 ARG A O 1
ATOM 2580 N N . VAL A 1 329 ? -5.861 5.671 -11.318 1.00 66.94 329 VAL A N 1
ATOM 2581 C CA . VAL A 1 329 ? -7.180 5.757 -10.688 1.00 66.94 329 VAL A CA 1
ATOM 2582 C C . VAL A 1 329 ? -7.681 7.178 -10.920 1.00 66.94 329 VAL A C 1
ATOM 2584 O O . VAL A 1 329 ? -6.973 8.132 -10.592 1.00 66.94 329 VAL A O 1
ATOM 2587 N N . SER A 1 330 ? -8.873 7.318 -11.509 1.00 59.56 330 SER A N 1
ATOM 2588 C CA . SER A 1 330 ? -9.381 8.596 -12.029 1.00 59.56 330 SER A CA 1
ATOM 2589 C C . SER A 1 330 ? -9.240 9.754 -11.040 1.00 59.56 330 SER A C 1
ATOM 2591 O O . SER A 1 330 ? -8.878 10.861 -11.435 1.00 59.56 330 SER A O 1
ATOM 2593 N N . HIS A 1 331 ? -9.429 9.484 -9.744 1.00 68.69 331 HIS A N 1
ATOM 2594 C CA . HIS A 1 331 ? -9.270 10.464 -8.680 1.00 68.69 331 HIS A CA 1
ATOM 2595 C C . HIS A 1 331 ? -8.661 9.857 -7.404 1.00 68.69 331 HIS A C 1
ATOM 2597 O O . HIS A 1 331 ? -9.350 9.207 -6.615 1.00 68.69 331 HIS A O 1
ATOM 2603 N N . TYR A 1 332 ? -7.377 10.142 -7.147 1.00 67.19 332 TYR A N 1
ATOM 2604 C CA . TYR A 1 332 ? -6.653 9.680 -5.949 1.00 67.19 332 TYR A CA 1
ATOM 2605 C C . TYR A 1 332 ? -7.371 10.020 -4.637 1.00 67.19 332 TYR A C 1
ATOM 2607 O O . TYR A 1 332 ? -7.473 9.179 -3.748 1.00 67.19 332 TYR A O 1
ATOM 2615 N N . PHE A 1 333 ? -7.909 11.235 -4.520 1.00 77.62 333 PHE A N 1
ATOM 2616 C CA . PHE A 1 333 ? -8.636 11.655 -3.323 1.00 77.62 333 PHE A CA 1
ATOM 2617 C C . PHE A 1 333 ? -9.919 10.838 -3.119 1.00 77.62 333 PHE A C 1
ATOM 2619 O O . PHE A 1 333 ? -10.146 10.298 -2.037 1.00 77.62 333 PHE A O 1
ATOM 2626 N N . LEU A 1 334 ? -10.721 10.674 -4.177 1.00 82.56 334 LEU A N 1
ATOM 2627 C CA . LEU A 1 334 ? -11.948 9.875 -4.131 1.00 82.56 334 LEU A CA 1
ATOM 2628 C C . LEU A 1 334 ? -11.664 8.410 -3.797 1.00 82.56 334 LEU A C 1
ATOM 2630 O O . LEU A 1 334 ? -12.448 7.791 -3.083 1.00 82.56 334 LEU A O 1
ATOM 2634 N N . SER A 1 335 ? -10.518 7.883 -4.237 1.00 82.38 335 SER A N 1
ATOM 2635 C CA . SER A 1 335 ? -10.100 6.513 -3.932 1.00 82.38 335 SER A CA 1
ATOM 2636 C C . SER A 1 335 ? -10.013 6.231 -2.428 1.00 82.38 335 SER A C 1
ATOM 2638 O O . SER A 1 335 ? -10.479 5.183 -1.988 1.00 82.38 335 SER A O 1
ATOM 2640 N N . GLY A 1 336 ? -9.534 7.188 -1.625 1.00 85.44 336 GLY A N 1
ATOM 2641 C CA . GLY A 1 336 ? -9.557 7.098 -0.162 1.00 85.44 336 GLY A CA 1
ATOM 2642 C C . GLY A 1 336 ? -10.858 7.599 0.474 1.00 85.44 336 GLY A C 1
ATOM 2643 O O . GLY A 1 336 ? -11.271 7.097 1.520 1.00 85.44 336 GLY A O 1
ATOM 2644 N N . PHE A 1 337 ? -11.532 8.568 -0.148 1.00 89.00 337 PHE A N 1
ATOM 2645 C CA . PHE A 1 337 ? -12.739 9.181 0.406 1.00 89.00 337 PHE A CA 1
ATOM 2646 C C . PHE A 1 337 ? -13.966 8.261 0.358 1.00 89.00 337 PHE A C 1
ATOM 2648 O O . PHE A 1 337 ? -14.717 8.217 1.327 1.00 89.00 337 PHE A O 1
ATOM 2655 N N . ILE A 1 338 ? -14.162 7.492 -0.719 1.00 90.75 338 ILE A N 1
ATOM 2656 C CA . ILE A 1 338 ? -15.299 6.563 -0.860 1.00 90.75 338 ILE A CA 1
ATOM 2657 C C . ILE A 1 338 ? -15.373 5.555 0.301 1.00 90.75 338 ILE A C 1
ATOM 2659 O O . ILE A 1 338 ? -16.412 5.506 0.963 1.00 90.75 338 ILE A O 1
ATOM 2663 N N . PRO A 1 339 ? -14.318 4.775 0.616 1.00 90.88 339 PRO A N 1
ATOM 2664 C CA . PRO A 1 339 ? -14.366 3.865 1.759 1.00 90.88 339 PRO A CA 1
ATOM 2665 C C . PRO A 1 339 ? -14.532 4.605 3.090 1.00 90.88 339 PRO A C 1
ATOM 2667 O O . PRO A 1 339 ? -15.267 4.135 3.958 1.00 90.88 339 PRO A O 1
ATOM 2670 N N . PHE A 1 340 ? -13.890 5.768 3.253 1.00 93.25 340 PHE A N 1
ATOM 2671 C CA . PHE A 1 340 ? -14.021 6.584 4.460 1.00 93.25 340 PHE A CA 1
ATOM 2672 C C . PHE A 1 340 ? -15.478 7.011 4.703 1.00 93.25 340 PHE A C 1
ATOM 2674 O O . PHE A 1 340 ? -16.035 6.747 5.770 1.00 93.25 340 PHE A O 1
ATOM 2681 N N . ALA A 1 341 ? -16.108 7.627 3.700 1.00 93.19 341 ALA A N 1
ATOM 2682 C CA . ALA A 1 341 ? -17.478 8.118 3.771 1.00 93.19 341 ALA A CA 1
ATOM 2683 C C . ALA A 1 341 ? -18.490 6.968 3.859 1.00 93.19 341 ALA A C 1
ATOM 2685 O O . ALA A 1 341 ? -19.439 7.054 4.635 1.00 93.19 341 ALA A O 1
ATOM 2686 N N . GLY A 1 342 ? -18.266 5.868 3.132 1.00 92.44 342 GLY A N 1
ATOM 2687 C CA . GLY A 1 342 ? -19.135 4.691 3.159 1.00 92.44 342 GLY A CA 1
ATOM 2688 C C . GLY A 1 342 ? -19.258 4.083 4.557 1.00 92.44 342 GLY A C 1
ATOM 2689 O O . GLY A 1 342 ? -20.365 3.813 5.018 1.00 92.44 342 GLY A O 1
ATOM 2690 N N . ILE A 1 343 ? -18.139 3.942 5.277 1.00 95.00 343 ILE A N 1
ATOM 2691 C CA . ILE A 1 343 ? -18.135 3.436 6.659 1.00 95.00 343 ILE A CA 1
ATOM 2692 C C . ILE A 1 343 ? -18.931 4.365 7.591 1.00 95.00 343 ILE A C 1
ATOM 2694 O O . ILE A 1 343 ? -19.738 3.891 8.395 1.00 95.00 343 ILE A O 1
ATOM 2698 N N . TRP A 1 344 ? -18.749 5.683 7.467 1.00 94.06 344 TRP A N 1
ATOM 2699 C CA . TRP A 1 344 ? -19.493 6.664 8.264 1.00 94.06 344 TRP A CA 1
ATOM 2700 C C . TRP A 1 344 ? -20.987 6.664 7.959 1.00 94.06 344 TRP A C 1
ATOM 2702 O O . TRP A 1 344 ? -21.797 6.687 8.883 1.00 94.06 344 TRP A O 1
ATOM 2712 N N . LEU A 1 345 ? -21.358 6.578 6.684 1.00 93.69 345 LEU A N 1
ATOM 2713 C CA . LEU A 1 345 ? -22.751 6.526 6.257 1.00 93.69 345 LEU A CA 1
ATOM 2714 C C . LEU A 1 345 ? -23.460 5.299 6.849 1.00 93.69 345 LEU A C 1
ATOM 2716 O O . LEU A 1 345 ? -24.543 5.430 7.416 1.00 93.69 345 LEU A O 1
ATOM 2720 N N . ILE A 1 346 ? -22.812 4.130 6.838 1.00 93.00 346 ILE A N 1
ATOM 2721 C CA . ILE A 1 346 ? -23.338 2.911 7.476 1.00 93.00 346 ILE A CA 1
ATOM 2722 C C . ILE A 1 346 ? -23.495 3.099 8.992 1.00 93.00 346 ILE A C 1
ATOM 2724 O O . ILE A 1 346 ? -24.511 2.702 9.568 1.00 93.00 346 ILE A O 1
ATOM 2728 N N . ALA A 1 347 ? -22.510 3.706 9.658 1.00 91.19 347 ALA A N 1
ATOM 2729 C CA . ALA A 1 347 ? -22.567 3.951 11.098 1.00 91.19 347 ALA A CA 1
ATOM 2730 C C . ALA A 1 347 ? -23.693 4.927 11.488 1.00 91.19 347 ALA A C 1
ATOM 2732 O O . ALA A 1 347 ? -24.379 4.705 12.489 1.00 91.19 347 ALA A O 1
ATOM 2733 N N . ILE A 1 348 ? -23.918 5.964 10.678 1.00 91.12 348 ILE A N 1
ATOM 2734 C CA . ILE A 1 348 ? -24.999 6.940 10.853 1.00 91.12 348 ILE A CA 1
ATOM 2735 C C . ILE A 1 348 ? -26.366 6.278 10.639 1.00 91.12 348 ILE A C 1
ATOM 2737 O O . ILE A 1 348 ? -27.252 6.438 11.478 1.00 91.12 348 ILE A O 1
ATOM 2741 N N . ILE A 1 349 ? -26.535 5.476 9.581 1.00 91.25 349 ILE A N 1
ATOM 2742 C CA . ILE A 1 349 ? -27.773 4.712 9.345 1.00 91.25 349 ILE A CA 1
ATOM 2743 C C . ILE A 1 349 ? -28.068 3.796 10.535 1.00 91.25 349 ILE A C 1
ATOM 2745 O O . ILE A 1 349 ? -29.187 3.781 11.047 1.00 91.25 349 ILE A O 1
ATOM 2749 N N . TYR A 1 350 ? -27.059 3.074 11.027 1.00 88.81 350 TYR A N 1
ATOM 2750 C CA . TYR A 1 350 ? -27.204 2.229 12.210 1.00 88.81 350 TYR A CA 1
ATOM 2751 C C . TYR A 1 350 ? -27.683 3.026 13.437 1.00 88.81 350 TYR A C 1
ATOM 2753 O O . TYR A 1 350 ? -28.564 2.567 14.167 1.00 88.81 350 TYR A O 1
ATOM 2761 N N . TYR A 1 351 ? -27.143 4.229 13.651 1.00 86.94 351 TYR A N 1
ATOM 2762 C CA . TYR A 1 351 ? -27.576 5.112 14.733 1.00 86.94 351 TYR A CA 1
ATOM 2763 C C . TYR A 1 351 ? -29.042 5.544 14.581 1.00 86.94 351 TYR A C 1
ATOM 2765 O O . TYR A 1 351 ? -29.804 5.447 15.546 1.00 86.94 351 TYR A O 1
ATOM 2773 N N . PHE A 1 352 ? -29.462 5.950 13.379 1.00 88.06 352 PHE A N 1
ATOM 2774 C CA . PHE A 1 352 ? -30.854 6.322 13.110 1.00 88.06 352 PHE A CA 1
ATOM 2775 C C . PHE A 1 352 ? -31.819 5.161 13.358 1.00 88.06 352 PHE A C 1
ATOM 2777 O O . PHE A 1 352 ? -32.813 5.337 14.060 1.00 88.06 352 PHE A O 1
ATOM 2784 N N . VAL A 1 353 ? -31.497 3.959 12.872 1.00 86.88 353 VAL A N 1
ATOM 2785 C CA . VAL A 1 353 ? -32.311 2.754 13.102 1.00 86.88 353 VAL A CA 1
ATOM 2786 C C . VAL A 1 353 ? -32.428 2.443 14.596 1.00 86.88 353 VAL A C 1
ATOM 2788 O O . VAL A 1 353 ? -33.524 2.164 15.083 1.00 86.88 353 VAL A O 1
ATOM 2791 N N . LYS A 1 354 ? -31.325 2.540 15.350 1.00 84.19 354 LYS A N 1
ATOM 2792 C CA . LYS A 1 354 ? -31.339 2.331 16.805 1.00 84.19 354 LYS A CA 1
ATOM 2793 C C . LYS A 1 354 ? -32.240 3.353 17.506 1.00 84.19 354 LYS A C 1
ATOM 2795 O O . LYS A 1 354 ? -33.044 2.961 18.345 1.00 84.19 354 LYS A O 1
ATOM 2800 N N . ARG A 1 355 ? -32.135 4.636 17.143 1.00 83.94 355 ARG A N 1
ATOM 2801 C CA . ARG A 1 355 ? -32.931 5.720 17.737 1.00 83.94 355 ARG A CA 1
ATOM 2802 C C . ARG A 1 355 ? -34.421 5.582 17.423 1.00 83.94 355 ARG A C 1
ATOM 2804 O O . ARG A 1 355 ? -35.230 5.724 18.332 1.00 83.94 355 ARG A O 1
ATOM 2811 N N . MET A 1 356 ? -34.782 5.248 16.183 1.00 83.81 356 MET A N 1
ATOM 2812 C CA . MET A 1 356 ? -36.178 4.982 15.813 1.00 83.81 356 MET A CA 1
ATOM 2813 C C . MET A 1 356 ? -36.758 3.813 16.609 1.00 83.81 356 MET A C 1
ATOM 2815 O O . MET A 1 356 ? -37.867 3.916 17.119 1.00 83.81 356 MET A O 1
ATOM 2819 N N . LYS A 1 357 ? -35.994 2.725 16.782 1.00 82.25 357 LYS A N 1
ATOM 2820 C CA . LYS A 1 357 ? -36.438 1.580 17.585 1.00 82.25 357 LYS A CA 1
ATOM 2821 C C . LYS A 1 357 ? -36.709 1.969 19.040 1.00 82.25 357 LYS A C 1
ATOM 2823 O O . LYS A 1 357 ? -37.687 1.501 19.603 1.00 82.25 357 LYS A O 1
ATOM 2828 N N . THR A 1 358 ? -35.879 2.830 19.632 1.00 77.88 358 THR A N 1
ATOM 2829 C CA . THR A 1 358 ? -36.112 3.340 20.991 1.00 77.88 358 THR A CA 1
ATOM 2830 C C . THR A 1 358 ? -37.377 4.194 21.076 1.00 77.88 358 THR A C 1
ATOM 2832 O O . THR A 1 358 ? -38.117 4.043 22.035 1.00 77.88 358 THR A O 1
ATOM 2835 N N . ILE A 1 359 ? -37.646 5.042 20.077 1.00 78.00 359 ILE A N 1
ATOM 2836 C CA . ILE A 1 359 ? -38.841 5.906 20.045 1.00 78.00 359 ILE A CA 1
ATOM 2837 C C . ILE A 1 359 ? -40.129 5.087 19.879 1.00 78.00 359 ILE A C 1
ATOM 2839 O O . ILE A 1 359 ? -41.119 5.406 20.508 1.00 78.00 359 ILE A O 1
ATOM 2843 N N . ILE A 1 360 ? -40.120 4.028 19.062 1.00 75.62 360 ILE A N 1
ATOM 2844 C CA . ILE A 1 360 ? -41.297 3.159 18.845 1.00 75.62 360 ILE A CA 1
ATOM 2845 C C . ILE A 1 360 ? -41.612 2.293 20.081 1.00 75.62 360 ILE A C 1
ATOM 2847 O O . ILE A 1 360 ? -42.723 1.793 20.224 1.00 75.62 360 ILE A O 1
ATOM 2851 N N . GLN A 1 361 ? -40.621 2.058 20.945 1.00 65.44 361 GLN A N 1
ATOM 2852 C CA . GLN A 1 361 ? -40.762 1.253 22.163 1.00 65.44 361 GLN A CA 1
ATOM 2853 C C . GLN A 1 361 ? -41.131 2.077 23.411 1.00 65.44 361 GLN A C 1
ATOM 2855 O O . GLN A 1 361 ? -41.341 1.479 24.466 1.00 65.44 361 GLN A O 1
ATOM 2860 N N . GLN A 1 362 ? -41.165 3.409 23.299 1.00 56.62 362 GLN A N 1
ATOM 2861 C CA . GLN A 1 362 ? -41.708 4.339 24.297 1.00 56.62 362 GLN A CA 1
ATOM 2862 C C . GLN A 1 362 ? -43.159 4.650 23.951 1.00 56.62 362 GLN A C 1
ATOM 2864 O O . GLN A 1 362 ? -43.944 4.806 24.910 1.00 56.62 362 GLN A O 1
#

Solvent-accessible surface area (backbone atoms only — not comparable to full-atom values): 18479 Å² total; per-residue (Å²): 135,66,73,76,59,54,54,37,54,51,54,6,51,52,28,20,55,47,18,49,54,45,30,50,52,53,22,39,54,52,19,49,53,44,46,75,72,44,38,71,69,56,42,74,42,24,26,60,78,65,26,80,63,94,67,89,40,74,68,54,38,52,47,45,14,54,48,50,47,36,40,26,55,64,36,49,42,69,64,38,35,66,34,51,51,50,39,37,49,46,56,47,52,18,46,50,61,38,38,40,79,83,40,75,45,28,72,89,48,75,65,56,56,50,20,40,50,45,20,14,51,52,39,20,50,56,47,40,62,58,26,65,76,54,49,33,20,61,31,75,83,34,65,36,40,43,59,44,72,69,34,34,53,49,30,23,53,51,46,36,49,47,50,52,53,48,37,68,72,36,77,50,80,61,94,70,62,51,13,60,52,30,38,53,52,44,54,51,52,50,46,52,53,14,42,54,53,33,51,53,52,48,62,70,69,43,57,90,39,63,90,42,57,69,58,44,52,51,51,46,66,55,46,41,52,42,40,21,53,50,37,52,37,41,20,70,66,47,56,72,39,61,37,71,50,50,46,50,54,33,48,73,72,70,42,73,83,75,54,75,91,42,57,68,60,44,54,50,33,30,49,52,44,51,51,48,52,48,56,36,61,66,70,36,68,86,55,95,55,32,65,58,24,49,48,49,23,17,51,54,43,10,52,50,39,26,50,50,36,61,46,56,21,30,32,38,52,59,39,79,100,59,42,50,41,41,38,32,54,69,46,50,68,54,48,13,43,51,53,25,51,51,49,50,51,52,54,50,51,52,49,51,54,53,51,51,54,54,60,76,74,106

Foldseek 3Di:
DDPLVVVLLVLLLQLLVQLLVQLLVVLLVVLVVCQVPPVVVQLLFFDDLQNPDDHSDPSNSLLSSLVLSLLLLQFWPDLWTDQQPLSVVSSLVSSLVSCCVVLVALDDDPSSLSSQLSSLLNNLVVNLVSQVSHWGASGVVRTTRRRDPVNSVSSSVSSSLSNVVSSLPDDHPDDDQLLSVLLVQLLVVLLVVQLVVLVVCLCVVVVVCPVVVVVSVVCCSRCSVLSSLVLLCLLLLFAKDKDPLVCVVCVVVVHRRVCPVVVVVSVVSVVVSLVSLLVSLVPGDPDPCSVVSLQSNLQSQLVVQLVSQSSNWTWAADDPPRGTTTIGRPDSNCSSVSSNVSSVVSVVVVVVVVVVVVVVVD

Radius of gyration: 22.6 Å; Cα contacts (8 Å, |Δi|>4): 487; chains: 1; bounding box: 71×39×61 Å

pLDDT: mean 77.38, std 13.62, range [41.5, 95.06]

Mean predicted aligned error: 9.4 Å

Organism: NCBI:txid1348613